Protein AF-A0A5P9HAM2-F1 (afdb_monomer)

Mean predicted aligned error: 6.22 Å

Structure (mmCIF, N/CA/C/O backbone):
data_AF-A0A5P9HAM2-F1
#
_entry.id   AF-A0A5P9HAM2-F1
#
loop_
_atom_site.group_PDB
_atom_site.id
_atom_site.type_symbol
_atom_site.label_atom_id
_atom_site.label_alt_id
_atom_site.label_comp_id
_atom_site.label_asym_id
_atom_site.label_entity_id
_atom_site.label_seq_id
_atom_site.pdbx_PDB_ins_code
_atom_site.Cartn_x
_atom_site.Cartn_y
_atom_site.Cartn_z
_atom_site.occupancy
_atom_site.B_iso_or_equiv
_atom_site.auth_seq_id
_atom_site.auth_comp_id
_atom_site.auth_asym_id
_atom_site.auth_atom_id
_atom_site.pdbx_PDB_model_num
ATOM 1 N N . MET A 1 1 ? 16.909 11.837 -30.683 1.00 38.34 1 MET A N 1
ATOM 2 C CA . MET A 1 1 ? 15.492 11.999 -31.056 1.00 38.34 1 MET A CA 1
ATOM 3 C C . MET A 1 1 ? 14.793 10.754 -30.542 1.00 38.34 1 MET A C 1
ATOM 5 O O . MET A 1 1 ? 14.554 9.836 -31.308 1.00 38.34 1 MET A O 1
ATOM 9 N N . THR A 1 2 ? 14.659 10.657 -29.218 1.00 44.81 2 THR A N 1
ATOM 10 C CA . THR A 1 2 ? 13.862 9.614 -28.563 1.00 44.81 2 THR A CA 1
ATOM 11 C C . THR A 1 2 ? 12.433 9.799 -29.045 1.00 44.81 2 THR A C 1
ATOM 13 O O . THR A 1 2 ? 11.930 10.925 -29.080 1.00 44.81 2 THR A O 1
ATOM 16 N N . ASP A 1 3 ? 11.873 8.727 -29.582 1.00 51.84 3 ASP A N 1
ATOM 17 C CA . ASP A 1 3 ? 10.677 8.768 -30.400 1.00 51.84 3 ASP A CA 1
ATOM 18 C C . ASP A 1 3 ? 9.475 9.106 -29.510 1.00 51.84 3 ASP A C 1
ATOM 20 O O . ASP A 1 3 ? 9.204 8.429 -28.519 1.00 51.84 3 ASP A O 1
ATOM 24 N N . VAL A 1 4 ? 8.753 10.180 -29.839 1.00 59.56 4 VAL A N 1
ATOM 25 C CA . VAL A 1 4 ? 7.547 10.623 -29.113 1.00 59.56 4 VAL A CA 1
ATOM 26 C C . VAL A 1 4 ? 6.509 9.489 -29.024 1.00 59.56 4 VAL A C 1
ATOM 28 O O . VAL A 1 4 ? 5.669 9.484 -28.126 1.00 59.56 4 VAL A O 1
ATOM 31 N N . THR A 1 5 ? 6.594 8.505 -29.923 1.00 57.84 5 THR A N 1
ATOM 32 C CA . THR A 1 5 ? 5.740 7.315 -29.957 1.00 57.84 5 THR A CA 1
ATOM 33 C C . THR A 1 5 ? 6.067 6.273 -28.876 1.00 57.84 5 THR A C 1
ATOM 35 O O . THR A 1 5 ? 5.142 5.653 -28.355 1.00 57.84 5 THR A O 1
ATOM 38 N N . GLU A 1 6 ? 7.331 6.113 -28.462 1.00 60.44 6 GLU A N 1
ATOM 39 C CA . GLU A 1 6 ? 7.731 5.149 -27.417 1.00 60.44 6 GLU A CA 1
ATOM 40 C C . GLU A 1 6 ? 7.264 5.609 -26.024 1.00 60.44 6 GLU A C 1
ATOM 42 O O . GLU A 1 6 ? 6.685 4.828 -25.270 1.00 60.44 6 GLU A O 1
ATOM 47 N N . SER A 1 7 ? 7.404 6.907 -25.725 1.00 70.62 7 SER A N 1
ATOM 48 C CA . SER A 1 7 ? 6.869 7.524 -24.495 1.00 70.62 7 SER A CA 1
ATOM 49 C C . SER A 1 7 ? 5.337 7.422 -24.416 1.00 70.62 7 SER A C 1
ATOM 51 O O . SER A 1 7 ? 4.770 7.245 -23.337 1.00 70.62 7 SER A O 1
ATOM 53 N N . ALA A 1 8 ? 4.645 7.486 -25.560 1.00 81.50 8 ALA A N 1
ATOM 54 C CA . ALA A 1 8 ? 3.195 7.319 -25.614 1.00 81.50 8 ALA A CA 1
ATOM 55 C C . ALA A 1 8 ? 2.764 5.876 -25.300 1.00 81.50 8 ALA A C 1
ATOM 57 O O . ALA A 1 8 ? 1.833 5.687 -24.521 1.00 81.50 8 ALA A O 1
ATOM 58 N N . ALA A 1 9 ? 3.467 4.876 -25.843 1.00 86.38 9 ALA A N 1
ATOM 59 C CA . ALA A 1 9 ? 3.166 3.465 -25.603 1.00 86.38 9 ALA A CA 1
ATOM 60 C C . ALA A 1 9 ? 3.388 3.054 -24.137 1.00 86.38 9 ALA A C 1
ATOM 62 O O . ALA A 1 9 ? 2.556 2.349 -23.569 1.00 86.38 9 ALA A O 1
ATOM 63 N N . HIS A 1 10 ? 4.474 3.522 -23.506 1.00 91.56 10 HIS A N 1
ATOM 64 C CA . HIS A 1 10 ? 4.717 3.306 -22.072 1.00 91.56 10 HIS A CA 1
ATOM 65 C C . HIS A 1 10 ? 3.581 3.894 -21.226 1.00 91.56 10 HIS A C 1
ATOM 67 O O . HIS A 1 10 ? 2.970 3.192 -20.424 1.00 91.56 10 HIS A O 1
ATOM 73 N N . ARG A 1 11 ? 3.221 5.160 -21.464 1.00 89.81 11 ARG A N 1
ATOM 74 C CA . ARG A 1 11 ? 2.129 5.816 -20.727 1.00 89.81 11 ARG A CA 1
ATOM 75 C C . ARG A 1 11 ? 0.785 5.126 -20.911 1.00 89.81 11 ARG A C 1
ATOM 77 O O . ARG A 1 11 ? 0.017 5.031 -19.960 1.00 89.81 11 ARG A O 1
ATOM 84 N N . GLU A 1 12 ? 0.486 4.660 -22.118 1.00 92.06 12 GLU A N 1
ATOM 85 C CA . GLU A 1 12 ? -0.745 3.919 -22.388 1.00 92.06 12 GLU A CA 1
ATOM 86 C C . GLU A 1 12 ? -0.775 2.581 -21.634 1.00 92.06 12 GLU A C 1
ATOM 88 O O . GLU A 1 12 ? -1.791 2.259 -21.021 1.00 92.06 12 GLU A O 1
ATOM 93 N N . MET A 1 13 ? 0.348 1.850 -21.601 1.00 95.06 13 MET A N 1
ATOM 94 C CA . MET A 1 13 ? 0.475 0.580 -20.873 1.00 95.06 13 MET A CA 1
ATOM 95 C C . MET A 1 13 ? 0.231 0.742 -19.366 1.00 95.06 13 MET A C 1
ATOM 97 O O . MET A 1 13 ? -0.464 -0.072 -18.761 1.00 95.06 13 MET A O 1
ATOM 101 N N . PHE A 1 14 ? 0.779 1.800 -18.762 1.00 96.50 14 PHE A N 1
ATOM 102 C CA . PHE A 1 14 ? 0.717 2.050 -17.316 1.00 96.50 14 PHE A CA 1
ATOM 103 C C . PHE A 1 14 ? -0.365 3.065 -16.934 1.00 96.50 14 PHE A C 1
ATOM 105 O O . PHE A 1 14 ? -0.200 3.893 -16.038 1.00 96.50 14 PHE A O 1
ATOM 112 N N . THR A 1 15 ? -1.513 2.981 -17.603 1.00 95.69 15 THR A N 1
ATOM 113 C CA . THR A 1 15 ? -2.700 3.769 -17.279 1.00 95.69 15 THR A CA 1
ATOM 114 C C . THR A 1 15 ? -3.826 2.854 -16.814 1.00 95.69 15 THR A C 1
ATOM 116 O O . THR A 1 15 ? -4.191 1.883 -17.470 1.00 95.69 15 THR A O 1
ATOM 119 N N . LEU A 1 16 ? -4.417 3.182 -15.663 1.00 95.69 16 LEU A N 1
ATOM 120 C CA . LEU A 1 16 ? -5.593 2.470 -15.168 1.00 95.69 16 LEU A CA 1
ATOM 121 C C . LEU A 1 16 ? -6.784 2.674 -16.115 1.00 95.69 16 LEU A C 1
ATOM 123 O O . LEU A 1 16 ? -6.950 3.784 -16.634 1.00 95.69 16 LEU A O 1
ATOM 127 N N . PRO A 1 17 ? -7.678 1.678 -16.254 1.00 94.69 17 PRO A N 1
ATOM 128 C CA . PRO A 1 17 ? -8.915 1.843 -17.004 1.00 94.69 17 PRO A CA 1
ATOM 129 C C . PRO A 1 17 ? -9.669 3.112 -16.578 1.00 94.69 17 PRO A C 1
ATOM 131 O O . PRO A 1 17 ? -9.678 3.451 -15.382 1.00 94.69 17 PRO A O 1
ATOM 134 N N . PRO A 1 18 ? -10.296 3.837 -17.524 1.00 93.38 18 PRO A N 1
ATOM 135 C CA . PRO A 1 18 ? -11.068 5.025 -17.195 1.00 93.38 18 PRO A CA 1
ATOM 136 C C . PRO A 1 18 ? -12.220 4.661 -16.258 1.00 93.38 18 PRO A C 1
ATOM 138 O O . PRO A 1 18 ? -12.733 3.541 -16.281 1.00 93.38 18 PRO A O 1
ATOM 141 N N . LEU A 1 19 ? -12.646 5.627 -15.444 1.00 90.94 19 LEU A N 1
ATOM 142 C CA . LEU A 1 19 ? -13.853 5.467 -14.642 1.00 90.94 19 LEU A CA 1
ATOM 143 C C . LEU A 1 19 ? -15.035 5.260 -15.589 1.00 90.94 19 LEU A C 1
ATOM 145 O O . LEU A 1 19 ? -15.322 6.116 -16.426 1.00 90.94 19 LEU A O 1
ATOM 149 N N . ARG A 1 20 ? -15.709 4.119 -15.468 1.00 85.56 20 ARG A N 1
ATOM 150 C CA . ARG A 1 20 ? -16.974 3.887 -16.155 1.00 85.56 20 ARG A CA 1
ATOM 151 C C . ARG A 1 20 ? -18.055 4.599 -15.351 1.00 85.56 20 ARG A C 1
ATOM 153 O O . ARG A 1 20 ? -18.133 4.423 -14.134 1.00 85.56 20 ARG A O 1
ATOM 160 N N . GLU A 1 21 ? -18.898 5.380 -16.023 1.00 64.56 21 GLU A N 1
ATOM 161 C CA . GLU A 1 21 ? -20.171 5.843 -15.460 1.00 64.56 21 GLU A CA 1
ATOM 162 C C . GLU A 1 21 ? -21.116 4.638 -15.337 1.00 64.56 21 GLU A C 1
ATOM 164 O O . GLU A 1 21 ? -22.084 4.483 -16.075 1.00 64.56 21 GLU A O 1
ATOM 169 N N . SER A 1 22 ? -20.800 3.723 -14.429 1.00 57.03 22 SER A N 1
ATOM 170 C CA . SER A 1 22 ? -21.758 2.733 -13.968 1.00 57.03 22 SER A CA 1
ATOM 171 C C . SER A 1 22 ? -22.545 3.389 -12.849 1.00 57.03 22 SER A C 1
ATOM 173 O O . SER A 1 22 ? -21.962 3.775 -11.836 1.00 57.03 22 SER A O 1
ATOM 175 N N . ALA A 1 23 ? -23.840 3.571 -13.129 1.00 43.59 23 ALA A N 1
ATOM 176 C CA . ALA A 1 23 ? -24.896 4.122 -12.292 1.00 43.59 23 ALA A CA 1
ATOM 177 C C . ALA A 1 23 ? -24.537 4.188 -10.806 1.00 43.59 23 ALA A C 1
ATOM 179 O O . ALA A 1 23 ? -24.198 3.177 -10.190 1.00 43.59 23 ALA A O 1
ATOM 180 N N . GLU A 1 24 ? -24.664 5.390 -10.247 1.00 42.22 24 GLU A N 1
ATOM 181 C CA . GLU A 1 24 ? -24.791 5.609 -8.815 1.00 42.22 24 GLU A CA 1
ATOM 182 C C . GLU A 1 24 ? -25.444 4.405 -8.131 1.00 42.22 24 GLU A C 1
ATOM 184 O O . GLU A 1 24 ? -26.532 3.968 -8.509 1.00 42.22 24 GLU A O 1
ATOM 189 N N . SER A 1 25 ? -24.756 3.921 -7.104 1.00 45.97 25 SER A N 1
ATOM 190 C CA . SER A 1 25 ? -25.121 2.841 -6.196 1.00 45.97 25 SER A CA 1
ATOM 191 C C . SER A 1 25 ? -24.364 1.532 -6.453 1.00 45.97 25 SER A C 1
ATOM 193 O O . SER A 1 25 ? -24.719 0.685 -7.259 1.00 45.97 25 SER A O 1
ATOM 195 N N . LEU A 1 26 ? -23.386 1.275 -5.585 1.00 44.34 26 LEU A N 1
ATOM 196 C CA . LEU A 1 26 ? -23.589 0.110 -4.734 1.00 44.34 26 LEU A CA 1
ATOM 197 C C . LEU A 1 26 ? -24.848 0.420 -3.910 1.00 44.34 26 LEU A C 1
ATOM 199 O O . LEU A 1 26 ? -24.744 1.247 -2.997 1.00 44.34 26 LEU A O 1
ATOM 203 N N . PRO A 1 27 ? -26.030 -0.171 -4.161 1.00 48.53 27 PRO A N 1
ATOM 204 C CA . PRO A 1 27 ? -27.104 -0.100 -3.196 1.00 48.53 27 PRO A CA 1
ATOM 205 C C . PRO A 1 27 ? -26.787 -1.148 -2.132 1.00 48.53 27 PRO A C 1
ATOM 207 O O . PRO A 1 27 ? -27.483 -2.142 -1.979 1.00 48.53 27 PRO A O 1
ATOM 210 N N . SER A 1 28 ? -25.705 -0.947 -1.384 1.00 49.62 28 SER A N 1
ATOM 211 C CA . SER A 1 28 ? -25.669 -1.510 -0.047 1.00 49.62 28 SER A CA 1
ATOM 212 C C . SER A 1 28 ? -26.350 -0.459 0.803 1.00 49.62 28 SER A C 1
ATOM 214 O O . SER A 1 28 ? -25.715 0.475 1.293 1.00 49.62 28 SER A O 1
ATOM 216 N N . ALA A 1 29 ? -27.682 -0.554 0.883 1.00 54.94 29 ALA A N 1
ATOM 217 C CA . ALA A 1 29 ? -28.384 0.003 2.023 1.00 54.94 29 ALA A CA 1
ATOM 218 C C . ALA A 1 29 ? -27.603 -0.498 3.234 1.00 54.94 29 ALA A C 1
ATOM 220 O O . ALA A 1 29 ? -27.520 -1.707 3.439 1.00 54.94 29 ALA A O 1
ATOM 221 N N . TYR A 1 30 ? -26.917 0.415 3.920 1.00 63.78 30 TYR A N 1
ATOM 222 C CA . TYR A 1 30 ? -26.144 0.077 5.098 1.00 63.78 30 TYR A CA 1
ATOM 223 C C . TYR A 1 30 ? -27.061 -0.727 6.020 1.00 63.78 30 TYR A C 1
ATOM 225 O O . TYR A 1 30 ? -28.050 -0.205 6.543 1.00 63.78 30 TYR A O 1
ATOM 233 N N . GLU A 1 31 ? -26.777 -2.018 6.153 1.00 69.12 31 GLU A N 1
ATOM 234 C CA . GLU A 1 31 ? -27.498 -2.863 7.081 1.00 69.12 31 GLU A CA 1
ATOM 235 C C . GLU A 1 31 ? -26.831 -2.669 8.434 1.00 69.12 31 GLU A C 1
ATOM 237 O O . GLU A 1 31 ? -25.631 -2.909 8.599 1.00 69.12 31 GLU A O 1
ATOM 242 N N . LYS A 1 32 ? -27.599 -2.142 9.393 1.00 77.56 32 LYS A N 1
ATOM 243 C CA . LYS A 1 32 ? -27.106 -1.916 10.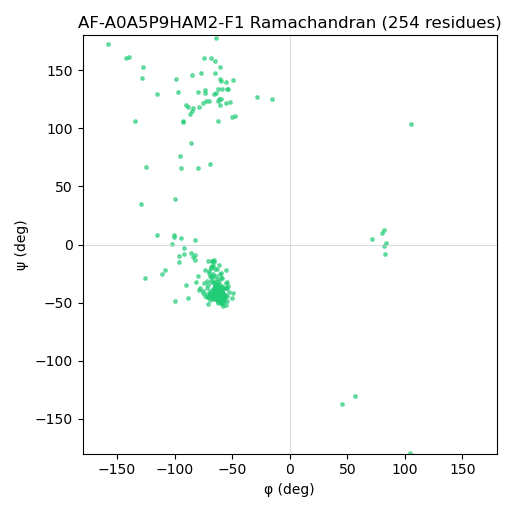750 1.00 77.56 32 LYS A CA 1
ATOM 244 C C . LYS A 1 32 ? -26.566 -3.257 11.276 1.00 77.56 32 LYS A C 1
ATOM 246 O O . LYS A 1 32 ? -27.350 -4.203 11.357 1.00 77.56 32 LYS A O 1
ATOM 251 N N . PRO A 1 33 ? -25.282 -3.348 11.677 1.00 82.88 33 PRO A N 1
ATOM 252 C CA . PRO A 1 33 ? -24.742 -4.564 12.263 1.00 82.88 33 PRO A CA 1
ATOM 253 C C . PRO A 1 33 ? -25.585 -4.990 13.463 1.00 82.88 33 PRO A C 1
ATOM 255 O O . PRO A 1 33 ? -26.000 -4.142 14.263 1.00 82.88 33 PRO A O 1
ATOM 258 N N . ALA A 1 34 ? -25.817 -6.294 13.602 1.00 85.19 34 ALA A N 1
ATOM 259 C CA . ALA A 1 34 ? -26.467 -6.836 14.784 1.00 85.19 34 ALA A CA 1
ATOM 260 C C . ALA A 1 34 ? -25.646 -6.502 16.042 1.00 85.19 34 ALA A C 1
ATOM 262 O O . ALA A 1 34 ? -24.412 -6.507 16.029 1.00 85.19 34 ALA A O 1
ATOM 263 N N . GLU A 1 35 ? -26.342 -6.180 17.128 1.00 84.94 35 GLU A N 1
ATOM 264 C CA . GLU A 1 35 ? -25.713 -6.020 18.437 1.00 84.94 35 GLU A CA 1
ATOM 265 C C . GLU A 1 35 ? -25.348 -7.410 18.977 1.00 84.94 35 GLU A C 1
ATOM 267 O O . GLU A 1 35 ? -26.170 -8.326 18.968 1.00 84.94 35 GLU A O 1
ATOM 272 N N . GLU A 1 36 ? -24.104 -7.575 19.427 1.00 87.81 36 GLU A N 1
ATOM 273 C CA . GLU A 1 36 ? -23.555 -8.853 19.884 1.00 87.81 36 GLU A CA 1
ATOM 274 C C . GLU A 1 36 ? -22.927 -8.697 21.269 1.00 87.81 36 GLU A C 1
ATOM 276 O O . GLU A 1 36 ? -22.291 -7.685 21.564 1.00 87.81 36 GLU A O 1
ATOM 281 N N . VAL A 1 37 ? -23.078 -9.724 22.108 1.00 92.25 37 VAL A N 1
ATOM 282 C CA . VAL A 1 37 ? -22.394 -9.818 23.403 1.00 92.25 37 VAL A CA 1
ATOM 283 C C . VAL A 1 37 ? -21.098 -10.590 23.190 1.00 92.25 37 VAL A C 1
ATOM 285 O O . VAL A 1 37 ? -21.129 -11.806 23.006 1.00 92.25 37 VAL A O 1
ATOM 288 N N . VAL A 1 38 ? -19.968 -9.883 23.187 1.00 91.81 38 VAL A N 1
ATOM 289 C CA . VAL A 1 38 ? -18.645 -10.457 22.893 1.00 91.81 38 VAL A CA 1
ATOM 290 C C . VAL A 1 38 ? -17.880 -10.725 24.182 1.00 91.81 38 VAL A C 1
ATOM 292 O O . VAL A 1 38 ? -17.333 -11.806 24.373 1.00 91.81 38 VAL A O 1
ATOM 295 N N . THR A 1 39 ? -17.843 -9.740 25.074 1.00 92.62 39 THR A N 1
ATOM 296 C CA . THR A 1 39 ? -17.047 -9.767 26.306 1.00 92.62 39 THR A CA 1
ATOM 297 C C . THR A 1 39 ? -17.904 -9.918 27.557 1.00 92.62 39 THR A C 1
ATOM 299 O O . THR A 1 39 ? -17.403 -10.336 28.602 1.00 92.62 39 THR A O 1
ATOM 302 N N . GLY A 1 40 ? -19.190 -9.557 27.471 1.00 92.50 40 GLY A N 1
ATOM 303 C CA . GLY A 1 40 ? -20.084 -9.438 28.621 1.00 92.50 40 GLY A CA 1
ATOM 304 C C . GLY A 1 40 ? -19.958 -8.103 29.370 1.00 92.50 40 GLY A C 1
ATOM 305 O O . GLY A 1 40 ? -20.792 -7.821 30.234 1.00 92.50 40 GLY A O 1
ATOM 306 N N . ASP A 1 41 ? -18.971 -7.257 29.041 1.00 95.56 41 ASP A N 1
ATOM 307 C CA . ASP A 1 41 ? -18.924 -5.854 29.468 1.00 95.56 41 ASP A CA 1
ATOM 308 C C . ASP A 1 41 ? -19.710 -5.012 28.455 1.00 95.56 41 ASP A C 1
ATOM 310 O O . ASP A 1 41 ? -19.306 -4.846 27.307 1.00 95.56 41 ASP A O 1
ATOM 314 N N . LYS A 1 42 ? -20.843 -4.456 28.899 1.00 94.56 42 LYS A N 1
ATOM 315 C CA . LYS A 1 42 ? -21.767 -3.701 28.040 1.00 94.56 42 LYS A CA 1
ATOM 316 C C . LYS A 1 42 ? -21.125 -2.493 27.361 1.00 94.56 42 LYS A C 1
ATOM 318 O O . LYS A 1 42 ? -21.513 -2.174 26.244 1.00 94.56 42 LYS A O 1
ATOM 323 N N . GLU A 1 43 ? -20.203 -1.792 28.023 1.00 95.62 43 GLU A N 1
ATOM 324 C CA . GLU A 1 43 ? -19.558 -0.620 27.418 1.00 95.62 43 GLU A CA 1
ATOM 325 C C . GLU A 1 43 ? -18.481 -1.047 26.415 1.00 95.62 43 GLU A C 1
ATOM 327 O O . GLU A 1 43 ? -18.364 -0.434 25.357 1.00 95.62 43 GLU A O 1
ATOM 332 N N . VAL A 1 44 ? -17.738 -2.123 26.698 1.00 96.38 44 VAL A N 1
ATOM 333 C CA . VAL A 1 44 ? -16.772 -2.691 25.740 1.00 96.38 44 VAL A CA 1
ATOM 334 C C . VAL A 1 44 ? -17.492 -3.244 24.509 1.00 96.38 44 VAL A C 1
ATOM 336 O O . VAL A 1 44 ? -17.108 -2.921 23.387 1.00 96.38 44 VAL A O 1
ATOM 339 N N . ASP A 1 45 ? -18.567 -4.007 24.706 1.00 96.56 45 ASP A N 1
ATOM 340 C CA . ASP A 1 45 ? -19.374 -4.571 23.620 1.00 96.56 45 ASP A CA 1
ATOM 341 C C . ASP A 1 45 ? -20.036 -3.465 22.781 1.00 96.56 45 ASP A C 1
ATOM 343 O O . ASP A 1 45 ? -20.092 -3.569 21.555 1.00 96.56 45 ASP A O 1
ATOM 347 N N . ALA A 1 46 ? -20.444 -2.352 23.405 1.00 95.62 46 ALA A N 1
ATOM 348 C CA . ALA A 1 46 ? -20.925 -1.179 22.679 1.00 95.62 46 ALA A CA 1
ATOM 349 C C . ALA A 1 46 ? -19.836 -0.564 21.784 1.00 95.62 46 ALA A C 1
ATOM 351 O O . ALA A 1 46 ? -20.110 -0.257 20.625 1.00 95.62 46 ALA A O 1
ATOM 352 N N . VAL A 1 47 ? -18.598 -0.413 22.271 1.00 95.94 47 VAL A N 1
ATOM 353 C CA . VAL A 1 47 ? -17.489 0.096 21.441 1.00 95.94 47 VAL A CA 1
ATOM 354 C C . VAL A 1 47 ? -17.150 -0.871 20.306 1.00 95.94 47 VAL A C 1
ATOM 356 O O . VAL A 1 47 ? -16.956 -0.426 19.178 1.00 95.94 47 VAL A O 1
ATOM 359 N N . LEU A 1 48 ? -17.138 -2.183 20.558 1.00 95.81 48 LEU A N 1
ATOM 360 C CA . LEU A 1 48 ? -16.932 -3.196 19.513 1.00 95.81 48 LEU A CA 1
ATOM 361 C C . LEU A 1 48 ? -18.020 -3.133 18.436 1.00 95.81 48 LEU A C 1
ATOM 363 O O . LEU A 1 48 ? -17.737 -3.272 17.245 1.00 95.81 48 LEU A O 1
ATOM 367 N N . TRP A 1 49 ? -19.264 -2.876 18.833 1.00 95.44 49 TRP A N 1
ATOM 368 C CA . TRP A 1 49 ? -20.337 -2.629 17.881 1.00 95.44 49 TRP A CA 1
ATOM 369 C C . TRP A 1 49 ? -20.089 -1.346 17.071 1.00 95.44 49 TRP A C 1
ATOM 371 O O . TRP A 1 49 ? -20.185 -1.379 15.844 1.00 95.44 49 TRP A O 1
ATOM 381 N N . LEU A 1 50 ? -19.675 -0.244 17.710 1.00 95.56 50 LEU A N 1
ATOM 382 C CA . LEU A 1 50 ? -19.292 0.989 17.007 1.00 95.56 50 LEU A CA 1
ATOM 383 C C . LEU A 1 50 ? -18.134 0.764 16.025 1.00 95.56 50 LEU A C 1
ATOM 385 O O . LEU A 1 50 ? -18.165 1.323 14.932 1.00 95.56 50 LEU A O 1
ATOM 389 N N . HIS A 1 51 ? -17.153 -0.086 16.353 1.00 95.25 51 HIS A N 1
ATOM 390 C CA . HIS A 1 51 ? -16.088 -0.472 15.416 1.00 95.25 51 HIS A CA 1
ATOM 391 C C . HIS A 1 51 ? -16.663 -1.108 14.152 1.00 95.25 51 HIS A C 1
ATOM 393 O O . HIS A 1 51 ? -16.299 -0.690 13.057 1.00 95.25 51 HIS A O 1
ATOM 399 N N . LYS A 1 52 ? -17.603 -2.057 14.277 1.00 93.56 52 LYS A N 1
ATOM 400 C CA . LYS A 1 52 ? -18.274 -2.673 13.116 1.00 93.56 52 LYS A CA 1
ATOM 401 C C . LYS A 1 52 ? -19.002 -1.631 12.266 1.00 93.56 52 LYS A C 1
ATOM 403 O O . LYS A 1 52 ? -18.934 -1.677 11.039 1.00 93.56 52 LYS A O 1
ATOM 408 N N . VAL A 1 53 ? -19.672 -0.668 12.906 1.00 93.94 53 VAL A N 1
ATOM 409 C CA . VAL A 1 53 ? -20.329 0.442 12.200 1.00 93.94 53 VAL A CA 1
ATOM 410 C C . VAL A 1 53 ? -19.311 1.287 11.440 1.00 93.94 53 VAL A C 1
ATOM 412 O O . VAL A 1 53 ? -19.507 1.548 10.256 1.00 93.94 53 VAL A O 1
ATOM 415 N N . ILE A 1 54 ? -18.214 1.681 12.086 1.00 94.94 54 ILE A N 1
ATOM 416 C CA . ILE A 1 54 ? -17.175 2.516 11.474 1.00 94.94 54 ILE A CA 1
ATOM 417 C C . ILE A 1 54 ? -16.502 1.783 10.310 1.00 94.94 54 ILE A C 1
ATOM 419 O O . ILE A 1 54 ? -16.304 2.363 9.244 1.00 94.94 54 ILE A O 1
ATOM 423 N N . GLN A 1 55 ? -16.220 0.490 10.472 1.00 91.94 55 GLN A N 1
ATOM 424 C CA . GLN A 1 55 ? -15.597 -0.352 9.450 1.00 91.94 55 GLN A CA 1
ATOM 425 C C . GLN A 1 55 ? -16.426 -0.476 8.163 1.00 91.94 55 GLN A C 1
ATOM 427 O O . GLN A 1 55 ? -15.850 -0.809 7.123 1.00 91.94 55 GLN A O 1
ATOM 432 N N . SER A 1 56 ? -17.727 -0.158 8.192 1.00 88.25 56 SER A N 1
ATOM 433 C CA . SER A 1 56 ? -18.552 -0.061 6.978 1.00 88.25 56 SER A CA 1
ATOM 434 C C . SER A 1 56 ? -18.054 1.006 5.994 1.00 88.25 56 SER A C 1
ATOM 436 O O . SER A 1 56 ? -18.313 0.902 4.796 1.00 88.25 56 SER A O 1
ATOM 438 N N . GLY A 1 57 ? -17.344 2.034 6.477 1.00 89.88 57 GLY A N 1
ATOM 439 C CA . GLY A 1 57 ? -16.868 3.144 5.653 1.00 89.88 57 GLY A CA 1
ATOM 440 C C . GLY A 1 57 ? -17.970 4.104 5.184 1.00 89.88 57 GLY A C 1
ATOM 441 O O . GLY A 1 57 ? -17.682 4.984 4.378 1.00 89.88 57 GLY A O 1
ATOM 442 N N . GLU A 1 58 ? -19.224 3.936 5.624 1.00 89.44 58 GLU A N 1
ATOM 443 C CA . GLU A 1 58 ? -20.348 4.801 5.237 1.00 89.44 58 GLU A CA 1
ATOM 444 C C . GLU A 1 58 ? -20.300 6.117 6.036 1.00 89.44 58 GLU A C 1
ATOM 446 O O . GLU A 1 58 ? -2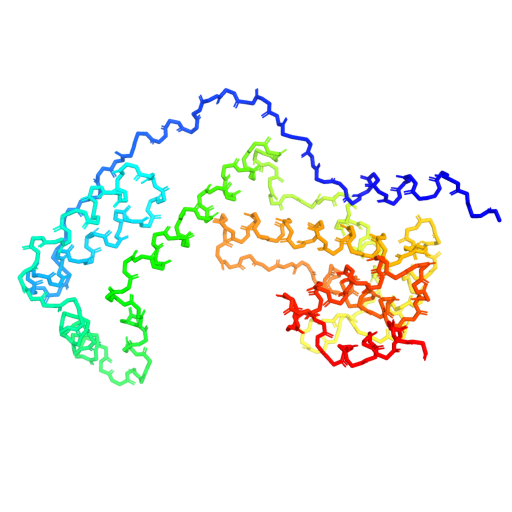0.389 6.068 7.268 1.00 89.44 58 GLU A O 1
ATOM 451 N N . PRO A 1 59 ? -20.164 7.292 5.385 1.00 89.31 59 PRO A N 1
ATOM 452 C CA . PRO A 1 59 ? -19.936 8.551 6.093 1.00 89.31 59 PRO A CA 1
ATOM 453 C C . PRO A 1 59 ? -21.003 8.891 7.141 1.00 89.31 59 PRO A C 1
ATOM 455 O O . PRO A 1 59 ? -20.663 9.282 8.256 1.00 89.31 59 PRO A O 1
ATOM 458 N N . ALA A 1 60 ? -22.292 8.706 6.841 1.00 90.06 60 ALA A N 1
ATOM 459 C CA . ALA A 1 60 ? -23.357 9.042 7.782 1.00 90.06 60 ALA A CA 1
ATOM 460 C C . ALA A 1 60 ? -23.406 8.071 8.977 1.00 90.06 60 ALA A C 1
ATOM 462 O O . ALA A 1 60 ? -23.711 8.486 10.096 1.00 90.06 60 ALA A O 1
ATOM 463 N N . ALA A 1 61 ? -23.107 6.786 8.777 1.00 91.25 61 ALA A N 1
ATOM 464 C CA . ALA A 1 61 ? -23.011 5.791 9.838 1.00 91.25 61 ALA A CA 1
ATOM 465 C C . ALA A 1 61 ? -21.800 6.046 10.735 1.00 91.25 61 ALA A C 1
ATOM 467 O O . ALA A 1 61 ? -21.933 5.938 11.952 1.00 91.25 61 ALA A O 1
ATOM 468 N N . ILE A 1 62 ? -20.661 6.437 10.156 1.00 93.38 62 ILE A N 1
ATOM 469 C CA . ILE A 1 62 ? -19.468 6.844 10.904 1.00 93.38 62 ILE A CA 1
ATOM 470 C C . ILE A 1 62 ? -19.786 8.041 11.799 1.00 93.38 62 ILE A C 1
ATOM 472 O O . ILE A 1 62 ? -19.536 7.972 12.999 1.00 93.38 62 ILE A O 1
ATOM 476 N N . GLU A 1 63 ? -20.398 9.099 11.264 1.00 93.62 63 GLU A N 1
ATOM 477 C CA . GLU A 1 63 ? -20.757 10.272 12.070 1.00 93.62 63 GLU A CA 1
ATOM 478 C C . GLU A 1 63 ? -21.728 9.909 13.202 1.00 93.62 63 GLU A C 1
ATOM 480 O O . GLU A 1 63 ? -21.515 10.286 14.356 1.00 93.62 63 GLU A O 1
ATOM 485 N N . ARG A 1 64 ? -22.746 9.081 12.921 1.00 93.06 64 ARG A N 1
ATOM 486 C CA . ARG A 1 64 ? -23.651 8.564 13.963 1.00 93.06 64 ARG A CA 1
ATOM 487 C C . ARG A 1 64 ? -22.916 7.734 15.017 1.00 93.06 64 ARG A C 1
ATOM 489 O O . ARG A 1 64 ? -23.230 7.856 16.198 1.00 93.06 64 ARG A O 1
ATOM 496 N N . ALA A 1 65 ? -21.953 6.904 14.619 1.00 94.38 65 ALA A N 1
ATOM 497 C CA . ALA A 1 65 ? -21.162 6.096 15.542 1.00 94.38 65 ALA A CA 1
ATOM 498 C C . ALA A 1 65 ? -20.258 6.964 16.429 1.00 94.38 65 ALA A C 1
ATOM 500 O O . ALA A 1 65 ? -20.185 6.742 17.638 1.00 94.38 65 ALA A O 1
ATOM 501 N N . LYS A 1 66 ? -19.622 7.990 15.856 1.00 94.81 66 LYS A N 1
ATOM 502 C CA . LYS A 1 66 ? -18.806 8.957 16.601 1.00 94.81 66 LYS A CA 1
ATOM 503 C C . LYS A 1 66 ? -19.644 9.761 17.589 1.00 94.81 66 LYS A C 1
ATOM 505 O O . LYS A 1 66 ? -19.205 9.987 18.714 1.00 94.81 66 LYS A O 1
ATOM 510 N N . GLU A 1 67 ? -20.859 10.150 17.210 1.00 95.31 67 GLU A N 1
ATOM 511 C CA . GLU A 1 67 ? -21.778 10.825 18.128 1.00 95.31 67 GLU A CA 1
ATOM 512 C C . GLU A 1 67 ? -22.244 9.886 19.248 1.00 95.31 67 GLU A C 1
ATOM 514 O O . GLU A 1 67 ? -22.221 10.260 20.419 1.00 95.31 67 GLU A O 1
ATOM 519 N N . ALA A 1 68 ? -22.582 8.635 18.920 1.00 94.25 68 ALA A N 1
ATOM 520 C CA . ALA A 1 68 ? -22.951 7.619 19.904 1.00 94.25 68 ALA A CA 1
ATOM 521 C C . ALA A 1 68 ? -21.820 7.344 20.914 1.00 94.25 68 ALA A C 1
ATOM 523 O O . ALA A 1 68 ? -22.087 7.188 22.107 1.00 94.25 68 ALA A O 1
ATOM 524 N N . ALA A 1 69 ? -20.559 7.358 20.468 1.00 95.12 69 ALA A N 1
ATOM 525 C CA . ALA A 1 69 ? -19.396 7.171 21.333 1.00 95.12 69 ALA A CA 1
ATOM 526 C C . ALA A 1 69 ? -19.303 8.222 22.455 1.00 95.12 69 ALA A C 1
ATOM 528 O O . ALA A 1 69 ? -18.808 7.911 23.537 1.00 95.12 69 ALA A O 1
ATOM 529 N N . LYS A 1 70 ? -19.826 9.441 22.251 1.00 94.69 70 LYS A N 1
ATOM 530 C CA . LYS A 1 70 ? -19.828 10.512 23.270 1.00 94.69 70 LYS A CA 1
ATOM 531 C C . LYS A 1 70 ? -20.737 10.216 24.464 1.00 94.69 70 LYS A C 1
ATOM 533 O O . LYS A 1 70 ? -20.577 10.828 25.516 1.00 94.69 70 LYS A O 1
ATOM 538 N N . PHE A 1 71 ? -21.689 9.293 24.316 1.00 94.12 71 PHE A N 1
ATOM 539 C CA . PHE A 1 71 ? -22.582 8.876 25.400 1.00 94.12 71 PHE A CA 1
ATOM 540 C C . PHE A 1 71 ? -21.987 7.768 26.279 1.00 94.12 71 PHE A C 1
ATOM 542 O O . PHE A 1 71 ? -22.565 7.434 27.318 1.00 94.12 71 PHE A O 1
ATOM 549 N N . ILE A 1 72 ? -20.838 7.207 25.892 1.00 94.88 72 ILE A N 1
ATOM 550 C CA . ILE A 1 72 ? -20.100 6.241 26.704 1.00 94.88 72 ILE A CA 1
ATOM 551 C C . ILE A 1 72 ? -19.457 6.991 27.869 1.00 94.88 72 ILE A C 1
ATOM 553 O O . ILE A 1 72 ? -18.727 7.962 27.681 1.00 94.88 72 ILE A O 1
ATOM 557 N N . LYS A 1 73 ? -19.760 6.555 29.095 1.00 94.19 73 LYS A N 1
ATOM 558 C CA . LYS A 1 73 ? -19.342 7.272 30.308 1.00 94.19 73 LYS A CA 1
ATOM 559 C C . LYS A 1 73 ? -17.888 6.990 30.644 1.00 94.19 73 LYS A C 1
ATOM 561 O O . LYS A 1 73 ? -17.177 7.882 31.102 1.00 94.19 73 LYS A O 1
ATOM 566 N N . THR A 1 74 ? -17.463 5.743 30.461 1.00 95.81 74 THR A N 1
ATOM 567 C CA . THR A 1 74 ? -16.075 5.356 30.698 1.00 95.81 74 THR A CA 1
ATOM 568 C C . THR A 1 74 ? -15.182 5.897 29.572 1.00 95.81 74 THR A C 1
ATOM 570 O O . THR A 1 74 ? -15.502 5.697 28.400 1.00 95.81 74 THR A O 1
ATOM 573 N N . PRO A 1 75 ? -14.030 6.525 29.881 1.00 96.50 75 PRO A N 1
ATOM 574 C CA . PRO A 1 75 ? -13.062 6.913 28.859 1.00 96.50 75 PRO A CA 1
ATOM 575 C C . PRO A 1 75 ? -12.669 5.728 27.966 1.00 96.50 75 PRO A C 1
ATOM 577 O O . PRO A 1 75 ? -12.322 4.657 28.468 1.00 96.50 75 PRO A O 1
ATOM 580 N N . LEU A 1 76 ? -12.650 5.919 26.641 1.00 95.62 76 LEU A N 1
ATOM 581 C CA . LEU A 1 76 ? -12.364 4.839 25.680 1.00 95.62 76 LEU A CA 1
ATOM 582 C C . LEU A 1 76 ? -11.027 4.131 25.950 1.00 95.62 76 LEU A C 1
ATOM 584 O O . LEU A 1 76 ? -10.916 2.922 25.771 1.00 95.62 76 LEU A O 1
ATOM 588 N N . LYS A 1 77 ? -10.024 4.860 26.453 1.00 95.94 77 LYS A N 1
ATOM 589 C CA . LYS A 1 77 ? -8.721 4.295 26.837 1.00 95.94 77 LYS A CA 1
ATOM 590 C C . LYS A 1 77 ? -8.788 3.337 28.027 1.00 95.94 77 LYS A C 1
ATOM 592 O O . LYS A 1 77 ? -7.958 2.437 28.128 1.00 95.94 77 LYS A O 1
ATOM 597 N N . ASP A 1 78 ? -9.758 3.496 28.920 1.00 97.31 78 ASP A N 1
ATOM 598 C CA . ASP A 1 78 ? -9.975 2.536 30.001 1.00 97.31 78 ASP A CA 1
ATOM 599 C C . ASP A 1 78 ? -10.768 1.320 29.515 1.00 97.31 78 ASP A C 1
ATOM 601 O O . ASP A 1 78 ? -10.496 0.205 29.961 1.00 97.31 78 ASP A O 1
ATOM 605 N N . LEU A 1 79 ? -11.676 1.500 28.550 1.00 97.12 79 LEU A N 1
ATOM 606 C CA . LEU A 1 79 ? -12.341 0.384 27.871 1.00 97.12 79 LEU A CA 1
ATOM 607 C C . LEU A 1 79 ? -11.357 -0.451 27.038 1.00 97.12 79 LEU A C 1
ATOM 609 O O . LEU A 1 79 ? -11.431 -1.675 27.088 1.00 97.12 79 LEU A O 1
ATOM 613 N N . GLU A 1 80 ? -10.377 0.178 26.379 1.00 96.56 80 GLU A N 1
ATOM 614 C CA . GLU A 1 80 ? -9.266 -0.509 25.699 1.00 96.56 80 GLU A CA 1
ATOM 615 C C . GLU A 1 80 ? -8.532 -1.445 26.667 1.00 96.56 80 GLU A C 1
ATOM 617 O O . GLU A 1 80 ? -8.402 -2.630 26.381 1.00 96.56 80 GLU A O 1
ATOM 622 N N . LYS A 1 81 ? -8.167 -0.974 27.871 1.00 96.44 81 LYS A N 1
ATOM 623 C CA . LYS A 1 81 ? -7.521 -1.822 28.895 1.00 96.44 81 LYS A CA 1
ATOM 624 C C . LYS A 1 81 ? -8.396 -2.999 29.324 1.00 96.44 81 LYS A C 1
ATOM 626 O O . LYS A 1 81 ? -7.880 -4.102 29.513 1.00 96.44 81 LYS A O 1
ATOM 631 N N . ARG A 1 82 ? -9.703 -2.783 29.520 1.00 97.00 82 ARG A N 1
ATOM 632 C CA . ARG A 1 82 ? -10.641 -3.864 29.878 1.00 97.00 82 ARG A CA 1
ATOM 633 C C . ARG A 1 82 ? -10.719 -4.900 28.761 1.00 97.00 82 ARG A C 1
ATOM 635 O O . ARG A 1 82 ? -10.642 -6.095 29.039 1.00 97.00 82 ARG A O 1
ATOM 642 N N . TYR A 1 83 ? -10.780 -4.448 27.511 1.00 96.94 83 TYR A N 1
ATOM 643 C CA . TYR A 1 83 ? -10.768 -5.324 26.348 1.00 96.94 83 TYR A CA 1
ATOM 644 C C . TYR A 1 83 ? -9.449 -6.101 26.223 1.00 96.94 83 TYR A C 1
ATOM 646 O O . TYR A 1 83 ? -9.471 -7.317 26.046 1.00 96.94 83 TYR A O 1
ATOM 654 N N . THR A 1 84 ? -8.297 -5.459 26.442 1.00 95.62 84 THR A N 1
ATOM 655 C CA . THR A 1 84 ? -6.991 -6.137 26.510 1.00 95.62 84 THR A CA 1
ATOM 656 C C . THR A 1 84 ? -6.982 -7.248 27.565 1.00 95.62 84 THR A C 1
ATOM 658 O O . THR A 1 84 ? -6.505 -8.355 27.313 1.00 95.62 84 THR A O 1
ATOM 661 N N . GLN A 1 85 ? -7.518 -6.977 28.760 1.00 95.06 85 GLN A N 1
ATOM 662 C CA . GLN A 1 85 ? -7.603 -7.974 29.832 1.00 95.06 85 GLN A CA 1
ATOM 663 C C . GLN A 1 85 ? -8.517 -9.140 29.456 1.00 95.06 85 GLN A C 1
ATOM 665 O O . GLN A 1 85 ? -8.180 -10.287 29.754 1.00 95.06 85 GLN A O 1
ATOM 670 N N . TYR A 1 86 ? -9.646 -8.859 28.804 1.00 95.94 86 TYR A N 1
ATOM 671 C CA . TYR A 1 86 ? -10.524 -9.889 28.261 1.00 95.94 86 TYR A CA 1
ATOM 672 C C . TYR A 1 86 ? -9.777 -10.776 27.255 1.00 95.94 86 TYR A C 1
ATOM 674 O O . TYR A 1 86 ? -9.745 -11.990 27.442 1.00 95.94 86 TYR A O 1
ATOM 682 N N . LEU A 1 87 ? -9.098 -10.189 26.263 1.00 95.44 87 LEU A N 1
ATOM 683 C CA . LEU A 1 87 ? -8.358 -10.928 25.233 1.00 95.44 87 LEU A CA 1
ATOM 684 C C . LEU A 1 87 ? -7.292 -11.855 25.826 1.00 95.44 87 LEU A C 1
ATOM 686 O O . LEU A 1 87 ? -7.210 -13.019 25.438 1.00 95.44 87 LEU A O 1
ATOM 690 N N . ASN A 1 88 ? -6.526 -11.371 26.807 1.00 94.19 88 ASN A N 1
ATOM 691 C CA . ASN A 1 88 ? -5.507 -12.172 27.488 1.00 94.19 88 ASN A CA 1
ATOM 692 C C . ASN A 1 88 ? -6.105 -13.347 28.277 1.00 94.19 88 ASN A C 1
ATOM 694 O O . ASN A 1 88 ? -5.503 -14.415 28.349 1.00 94.19 88 ASN A O 1
ATOM 698 N N . ARG A 1 89 ? -7.284 -13.161 28.886 1.00 94.06 89 ARG A N 1
ATOM 699 C CA . ARG A 1 89 ? -7.980 -14.225 29.630 1.00 94.06 89 ARG A CA 1
ATOM 700 C C . ARG A 1 89 ? -8.636 -15.242 28.702 1.00 94.06 89 ARG A C 1
ATOM 702 O O . ARG A 1 89 ? -8.599 -16.429 29.000 1.00 94.06 89 ARG A O 1
ATOM 709 N N . ALA A 1 90 ? -9.230 -14.776 27.606 1.00 93.94 90 ALA A N 1
ATOM 710 C CA . ALA A 1 90 ? -9.892 -15.619 26.616 1.00 93.94 90 ALA A CA 1
ATOM 711 C C . ALA A 1 90 ? -8.894 -16.463 25.802 1.00 93.94 90 ALA A C 1
ATOM 713 O O . ALA A 1 90 ? -9.258 -17.527 25.313 1.00 93.94 90 ALA A O 1
ATOM 714 N N . ASN A 1 91 ? -7.637 -16.018 25.694 1.00 93.31 91 ASN A N 1
ATOM 715 C CA . ASN A 1 91 ? -6.588 -16.677 24.912 1.00 93.31 91 ASN A CA 1
ATOM 716 C C . ASN A 1 91 ? -5.350 -16.986 25.779 1.00 93.31 91 ASN A C 1
ATOM 718 O O . ASN A 1 91 ? -4.282 -16.396 25.575 1.00 93.31 91 ASN A O 1
ATOM 722 N N . PRO A 1 92 ? -5.463 -17.890 26.771 1.00 90.19 92 PRO A N 1
ATOM 723 C CA . PRO A 1 92 ? -4.357 -18.200 27.668 1.00 90.19 92 PRO A CA 1
ATOM 724 C C . PRO A 1 92 ? -3.172 -18.794 26.894 1.00 90.19 92 PRO A C 1
ATOM 726 O O . PRO A 1 92 ? -3.335 -19.688 26.068 1.00 90.19 92 PRO A O 1
ATOM 729 N N . GLY A 1 93 ? -1.964 -18.303 27.178 1.00 88.62 93 GLY A N 1
ATOM 730 C CA . GLY A 1 93 ? -0.731 -18.782 26.542 1.00 88.62 93 GLY A CA 1
ATOM 731 C C . GLY A 1 93 ? -0.432 -18.187 25.162 1.00 88.62 93 GLY A C 1
ATOM 732 O O . GLY A 1 93 ? 0.623 -18.486 24.612 1.00 88.62 93 GLY A O 1
ATOM 733 N N . ASN A 1 94 ? -1.295 -17.319 24.619 1.00 92.25 94 ASN A N 1
ATOM 734 C CA . ASN A 1 94 ? -1.004 -16.568 23.399 1.00 92.25 94 ASN A CA 1
ATOM 735 C C . ASN A 1 94 ? -0.387 -15.194 23.749 1.00 92.25 94 ASN A C 1
ATOM 737 O O . ASN A 1 94 ? -1.121 -14.300 24.182 1.00 92.25 94 ASN A O 1
ATOM 741 N N . PRO A 1 95 ? 0.929 -14.979 23.545 1.00 85.69 95 PRO A N 1
ATOM 742 C CA . PRO A 1 95 ? 1.587 -13.714 23.885 1.00 85.69 95 PRO A CA 1
ATOM 743 C C . PRO A 1 95 ? 1.128 -12.530 23.018 1.00 85.69 95 PRO A C 1
ATOM 745 O O . PRO A 1 95 ? 1.370 -11.383 23.386 1.00 85.69 95 PRO A O 1
ATOM 748 N N . PHE A 1 96 ? 0.447 -12.790 21.899 1.00 91.38 96 PHE A N 1
ATOM 749 C CA . PHE A 1 96 ? -0.022 -11.780 20.949 1.00 91.38 96 PHE A CA 1
ATOM 750 C C . PHE A 1 96 ? -1.520 -11.473 21.074 1.00 91.38 96 PHE A C 1
ATOM 752 O O . PHE A 1 96 ? -2.030 -10.629 20.343 1.00 91.38 96 PHE A O 1
ATOM 759 N N . ALA A 1 97 ? -2.245 -12.115 21.997 1.00 89.62 97 ALA A N 1
ATOM 760 C CA . ALA A 1 97 ? -3.696 -11.944 22.129 1.00 89.62 97 ALA A CA 1
ATOM 761 C C . ALA A 1 97 ? -4.115 -10.478 22.331 1.00 89.62 97 ALA A C 1
ATOM 763 O O . ALA A 1 97 ? -5.115 -10.026 21.777 1.00 89.62 97 ALA A O 1
ATOM 764 N N . SER A 1 98 ? -3.326 -9.714 23.087 1.00 89.88 98 SER A N 1
ATOM 765 C CA . SER A 1 98 ? -3.562 -8.294 23.356 1.00 89.88 98 SER A CA 1
ATOM 766 C C . SER A 1 98 ? -3.424 -7.396 22.125 1.00 89.88 98 SER A C 1
ATOM 768 O O . SER A 1 98 ? -3.960 -6.286 22.142 1.00 89.88 98 SER A O 1
ATOM 770 N N . PHE A 1 99 ? -2.766 -7.842 21.048 1.00 90.81 99 PHE A N 1
ATOM 771 C CA . PHE A 1 99 ? -2.532 -7.008 19.863 1.00 90.81 99 PHE A CA 1
ATOM 772 C C . PHE A 1 99 ? -3.840 -6.626 19.166 1.00 90.81 99 PHE A C 1
ATOM 774 O O . PHE A 1 99 ? -3.938 -5.532 18.618 1.00 90.81 99 PHE A O 1
ATOM 781 N N . ALA A 1 100 ? -4.887 -7.448 19.291 1.00 88.06 100 ALA A N 1
ATOM 782 C CA . ALA A 1 100 ? -6.217 -7.130 18.775 1.00 88.06 100 ALA A CA 1
ATOM 783 C C . ALA A 1 100 ? -6.897 -5.932 19.478 1.00 88.06 100 ALA A C 1
ATOM 785 O O . ALA A 1 100 ? -7.895 -5.423 18.978 1.00 88.06 100 ALA A O 1
ATOM 786 N N . SER A 1 101 ? -6.381 -5.468 20.625 1.00 90.88 101 SER A N 1
ATOM 787 C CA . SER A 1 101 ? -6.861 -4.244 21.292 1.00 90.88 101 SER A CA 1
ATOM 788 C C . SER A 1 101 ? -6.109 -2.971 20.896 1.00 90.88 101 SER A C 1
ATOM 790 O O . SER A 1 101 ? -6.536 -1.886 21.283 1.00 90.88 101 SER A O 1
ATOM 792 N N . ILE A 1 102 ? -5.013 -3.069 20.134 1.00 89.62 102 ILE A N 1
ATOM 793 C CA . ILE A 1 102 ? -4.219 -1.897 19.749 1.00 89.62 102 ILE A CA 1
ATOM 794 C C . ILE A 1 102 ? -5.079 -0.956 18.901 1.00 89.62 102 ILE A C 1
ATOM 796 O O . ILE A 1 102 ? -5.618 -1.348 17.868 1.00 89.62 102 ILE A O 1
ATOM 800 N N . GLY A 1 103 ? -5.199 0.300 19.339 1.00 89.81 103 GLY A N 1
ATOM 801 C CA . GLY A 1 103 ? -5.994 1.309 18.635 1.00 89.81 103 GLY A CA 1
ATOM 802 C C . GLY A 1 103 ? -7.498 1.211 18.904 1.00 89.81 103 GLY A C 1
ATOM 803 O O . GLY A 1 103 ? -8.269 1.926 18.273 1.00 89.81 103 GLY A O 1
ATOM 804 N N . PHE A 1 104 ? -7.932 0.388 19.866 1.00 95.00 104 PHE A N 1
ATOM 805 C CA . PHE A 1 104 ? -9.349 0.216 20.201 1.00 95.00 104 PHE A CA 1
ATOM 806 C C . PHE A 1 104 ? -10.054 1.536 20.550 1.00 95.00 104 PHE A C 1
ATOM 808 O O . PHE A 1 104 ? -11.212 1.740 20.188 1.00 95.00 104 PHE A O 1
ATOM 815 N N . ALA A 1 105 ? -9.359 2.442 21.242 1.00 95.00 105 ALA A N 1
ATOM 816 C CA . ALA A 1 105 ? -9.903 3.747 21.610 1.00 95.00 105 ALA A CA 1
ATOM 817 C C . ALA A 1 105 ? -9.810 4.810 20.497 1.00 95.00 105 ALA A C 1
ATOM 819 O O . ALA A 1 105 ? -10.353 5.900 20.672 1.00 95.00 105 ALA A O 1
ATOM 820 N N . ASP A 1 106 ? -9.106 4.536 19.395 1.00 95.75 106 ASP A N 1
ATOM 821 C CA . ASP A 1 106 ? -8.852 5.501 18.319 1.00 95.75 106 ASP A CA 1
ATOM 822 C C . ASP A 1 106 ? -9.875 5.345 17.185 1.00 95.75 106 ASP A C 1
ATOM 824 O O . ASP A 1 106 ? -9.620 4.767 16.124 1.00 95.75 106 ASP A O 1
ATOM 828 N N . LEU A 1 107 ? -11.084 5.843 17.450 1.00 95.62 107 LEU A N 1
ATOM 829 C CA . LEU A 1 107 ? -12.194 5.786 16.498 1.00 95.62 107 LEU A CA 1
ATOM 830 C C . LEU A 1 107 ? -11.972 6.700 15.283 1.00 95.62 107 LEU A C 1
ATOM 832 O O . LEU A 1 107 ? -12.490 6.405 14.207 1.00 95.62 107 LEU A O 1
ATOM 836 N N . ASP A 1 108 ? -11.202 7.782 15.436 1.00 95.31 108 ASP A N 1
ATOM 837 C CA . ASP A 1 108 ? -10.915 8.732 14.358 1.00 95.31 108 ASP A CA 1
ATOM 838 C C . ASP A 1 108 ? -9.989 8.109 13.310 1.00 95.31 108 ASP A C 1
ATOM 840 O O . ASP A 1 108 ? -10.353 8.049 12.135 1.00 95.31 108 ASP A O 1
ATOM 844 N N . SER A 1 109 ? -8.854 7.535 13.728 1.00 94.75 109 SER A N 1
ATOM 845 C CA . SER A 1 109 ? -7.957 6.836 12.799 1.00 94.75 109 SER A CA 1
ATOM 846 C C . SER A 1 109 ? -8.650 5.643 12.133 1.00 94.75 109 SER A C 1
ATOM 848 O O . SER A 1 109 ? -8.440 5.363 10.948 1.00 94.75 109 SER A O 1
ATOM 850 N N . MET A 1 110 ? -9.517 4.936 12.868 1.00 95.06 110 MET A N 1
ATOM 851 C CA . MET A 1 110 ? -10.319 3.849 12.307 1.00 95.06 110 MET A CA 1
ATOM 852 C C . MET A 1 110 ? -11.277 4.348 11.219 1.00 95.06 110 MET A C 1
ATOM 854 O O . MET A 1 110 ? -11.370 3.725 10.160 1.00 95.06 110 MET A O 1
ATOM 858 N N . ALA A 1 111 ? -11.957 5.470 11.459 1.00 95.62 111 ALA A N 1
ATOM 859 C CA . ALA A 1 111 ? -12.857 6.085 10.492 1.00 95.62 111 ALA A CA 1
ATOM 860 C C . ALA A 1 111 ? -12.115 6.536 9.229 1.00 95.62 111 ALA A C 1
ATOM 862 O O . ALA A 1 111 ? -12.545 6.207 8.125 1.00 95.62 111 ALA A O 1
ATOM 863 N N . GLU A 1 112 ? -10.971 7.208 9.371 1.00 95.88 112 GLU A N 1
ATOM 864 C CA . GLU A 1 112 ? -10.139 7.632 8.239 1.00 95.88 112 GLU A CA 1
ATOM 865 C C . GLU A 1 112 ? -9.723 6.444 7.360 1.00 95.88 112 GLU A C 1
ATOM 867 O O . GLU A 1 112 ? -9.877 6.476 6.135 1.00 95.88 112 GLU A O 1
ATOM 872 N N . LYS A 1 113 ? -9.254 5.355 7.984 1.00 94.31 113 LYS A N 1
ATOM 873 C CA . LYS A 1 113 ? -8.874 4.121 7.279 1.00 94.31 113 LYS A CA 1
ATOM 874 C C . LYS A 1 113 ? -10.070 3.464 6.593 1.00 94.31 113 LYS A C 1
ATOM 876 O O . LYS A 1 113 ? -9.947 3.039 5.444 1.00 94.31 113 LYS A O 1
ATOM 881 N N . ALA A 1 114 ? -11.221 3.396 7.263 1.00 94.62 114 ALA A N 1
ATOM 882 C CA . ALA A 1 114 ? -12.432 2.798 6.707 1.00 94.62 114 ALA A CA 1
ATOM 883 C C . ALA A 1 114 ? -12.962 3.585 5.498 1.00 94.62 114 ALA A C 1
ATOM 885 O O . ALA A 1 114 ? -13.290 2.977 4.478 1.00 94.62 114 ALA A O 1
ATOM 886 N N . ILE A 1 115 ? -12.970 4.921 5.573 1.00 93.94 115 ILE A N 1
ATOM 887 C CA . ILE A 1 115 ? -13.350 5.807 4.463 1.00 93.94 115 ILE A CA 1
ATOM 888 C C . ILE A 1 115 ? -12.378 5.635 3.294 1.00 93.94 115 ILE A C 1
ATOM 890 O O . ILE A 1 115 ? -12.809 5.424 2.161 1.00 93.94 115 ILE A O 1
ATOM 894 N N . LYS A 1 116 ? -11.063 5.659 3.555 1.00 95.25 116 LYS A N 1
ATOM 895 C CA . LYS A 1 116 ? -10.043 5.450 2.516 1.00 95.25 116 LYS A CA 1
ATOM 896 C C . LYS A 1 116 ? -10.225 4.100 1.818 1.00 95.25 116 LYS A C 1
ATOM 898 O O . LYS A 1 116 ? -10.231 4.053 0.589 1.00 95.25 116 LYS A O 1
ATOM 903 N N . ARG A 1 117 ? -10.417 3.021 2.586 1.00 95.19 117 ARG A N 1
ATOM 904 C CA . ARG A 1 117 ? -10.673 1.676 2.049 1.00 95.19 117 ARG A CA 1
ATOM 905 C C . ARG A 1 117 ? -11.933 1.653 1.188 1.00 95.19 117 ARG A C 1
ATOM 907 O O . ARG A 1 117 ? -11.886 1.152 0.072 1.00 95.19 117 ARG A O 1
ATOM 914 N N . ARG A 1 118 ? -13.041 2.226 1.666 1.00 93.19 118 ARG A N 1
ATOM 915 C CA . ARG A 1 118 ? -14.300 2.256 0.911 1.00 93.19 118 ARG A CA 1
ATOM 916 C C . ARG A 1 118 ? -14.179 3.056 -0.385 1.00 93.19 118 ARG A C 1
ATOM 918 O O . ARG A 1 118 ? -14.668 2.602 -1.413 1.00 93.19 118 ARG A O 1
ATOM 925 N N . ASN A 1 119 ? -13.485 4.191 -0.369 1.00 94.19 119 ASN A N 1
ATOM 926 C CA . ASN A 1 119 ? -13.230 4.970 -1.581 1.00 94.19 119 ASN A CA 1
ATOM 927 C C . ASN A 1 119 ? -12.410 4.175 -2.606 1.00 94.19 119 ASN A C 1
ATOM 929 O O . ASN A 1 119 ? -12.727 4.210 -3.791 1.00 94.19 119 ASN A O 1
ATOM 933 N N . LEU A 1 120 ? -11.401 3.420 -2.156 1.00 95.88 120 LEU A N 1
ATOM 934 C CA . LEU A 1 120 ? -10.630 2.527 -3.026 1.00 95.88 120 LEU A CA 1
ATOM 935 C C . LEU A 1 120 ? -11.497 1.409 -3.613 1.00 95.88 120 LEU A C 1
ATOM 937 O O . LEU A 1 120 ? -11.399 1.156 -4.805 1.00 95.88 120 LEU A O 1
ATOM 941 N N . GLN A 1 121 ? -12.375 0.793 -2.817 1.00 94.06 121 GLN A N 1
ATOM 942 C CA . GLN A 1 121 ? -13.313 -0.232 -3.296 1.00 94.06 121 GLN A CA 1
ATOM 943 C C . GLN A 1 121 ? -14.295 0.322 -4.339 1.00 94.06 121 GLN A C 1
ATOM 945 O O . GLN A 1 121 ? -14.552 -0.327 -5.350 1.00 94.06 121 GLN A O 1
ATOM 950 N N . ILE A 1 122 ? -14.830 1.529 -4.114 1.00 92.25 122 ILE A N 1
ATOM 951 C CA . ILE A 1 122 ? -15.717 2.210 -5.070 1.00 92.25 122 ILE A CA 1
ATOM 952 C C . ILE A 1 122 ? -14.966 2.481 -6.373 1.00 92.25 122 ILE A C 1
ATOM 954 O O . ILE A 1 122 ? -15.457 2.142 -7.445 1.00 92.25 122 ILE A O 1
ATOM 958 N N . GLU A 1 123 ? -13.763 3.047 -6.289 1.00 94.81 123 GLU A N 1
ATOM 959 C CA . GLU A 1 123 ? -12.950 3.324 -7.470 1.00 94.81 123 GLU A CA 1
ATOM 960 C C . GLU A 1 123 ? -12.582 2.041 -8.228 1.00 94.81 123 GLU A C 1
ATOM 962 O O . GLU A 1 123 ? -12.687 2.003 -9.453 1.00 94.81 123 GLU A O 1
ATOM 967 N N . ALA A 1 124 ? -12.207 0.981 -7.509 1.00 95.12 124 ALA A N 1
ATOM 968 C CA . ALA A 1 124 ? -11.899 -0.323 -8.081 1.00 95.12 124 ALA A CA 1
ATOM 969 C C . ALA A 1 124 ? -13.091 -0.874 -8.878 1.00 95.12 124 ALA A C 1
ATOM 971 O O . ALA A 1 124 ? -12.939 -1.232 -10.046 1.00 95.12 124 ALA A O 1
ATOM 972 N N . ALA A 1 125 ? -14.290 -0.846 -8.287 1.00 93.12 125 ALA A N 1
ATOM 973 C CA . ALA A 1 125 ? -15.520 -1.255 -8.957 1.00 93.12 125 ALA A CA 1
ATOM 974 C C . ALA A 1 125 ? -15.829 -0.383 -10.189 1.00 93.12 125 ALA A C 1
ATOM 976 O O . ALA A 1 125 ? -16.194 -0.909 -11.237 1.00 93.12 125 ALA A O 1
ATOM 977 N N . SER A 1 126 ? -15.635 0.937 -10.107 1.00 92.31 126 SER A N 1
ATOM 978 C CA . SER A 1 126 ? -15.865 1.856 -11.233 1.00 92.31 126 SER A CA 1
ATOM 979 C C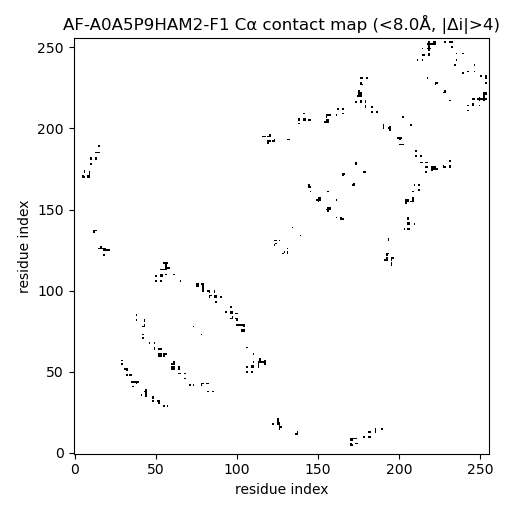 . SER A 1 126 ? -14.888 1.671 -12.396 1.00 92.31 126 SER A C 1
ATOM 981 O O . SER A 1 126 ? -15.245 1.947 -13.541 1.00 92.31 126 SER A O 1
ATOM 983 N N . ARG A 1 127 ? -13.650 1.246 -12.130 1.00 94.44 127 ARG A N 1
ATOM 984 C CA . ARG A 1 127 ? -12.623 1.048 -13.166 1.00 94.44 127 ARG A CA 1
ATOM 985 C C . ARG A 1 127 ? -12.666 -0.350 -13.770 1.00 94.44 127 ARG A C 1
ATOM 987 O O . ARG A 1 127 ? -12.613 -0.491 -14.990 1.00 94.44 127 ARG A O 1
ATOM 994 N N . PHE A 1 128 ? -12.760 -1.366 -12.919 1.00 93.88 128 PHE A N 1
ATOM 995 C CA . PHE A 1 128 ? -12.563 -2.760 -13.308 1.00 93.88 128 PHE A CA 1
ATOM 996 C C . PHE A 1 128 ? -13.849 -3.588 -13.263 1.00 93.88 128 PHE A C 1
ATOM 998 O O . PHE A 1 128 ? -13.966 -4.559 -14.002 1.00 93.88 128 PHE A O 1
ATOM 1005 N N . GLY A 1 129 ? -14.834 -3.210 -12.445 1.00 91.19 129 GLY A N 1
ATOM 1006 C CA . GLY A 1 129 ? -15.979 -4.078 -12.166 1.00 91.19 129 GLY A CA 1
ATOM 1007 C C . GLY A 1 129 ? -15.509 -5.424 -11.611 1.00 91.19 129 GLY A C 1
ATOM 1008 O O . GLY A 1 129 ? -14.662 -5.463 -10.718 1.00 91.19 129 GLY A O 1
ATOM 1009 N N . ASP A 1 130 ? -16.020 -6.513 -12.182 1.00 90.56 130 ASP A N 1
ATOM 1010 C CA . ASP A 1 130 ? -15.642 -7.880 -11.804 1.00 90.56 130 ASP A CA 1
ATOM 1011 C C . ASP A 1 130 ? -14.217 -8.254 -12.255 1.00 90.56 130 ASP A C 1
ATOM 1013 O O . ASP A 1 130 ? -13.637 -9.218 -11.754 1.00 90.56 130 ASP A O 1
ATOM 1017 N N . ASP A 1 131 ? -13.608 -7.463 -13.147 1.00 94.5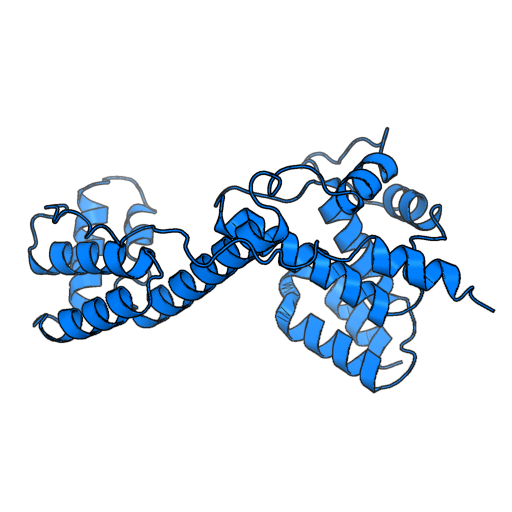0 131 ASP A N 1
ATOM 1018 C CA . ASP A 1 131 ? -12.286 -7.758 -13.699 1.00 94.50 131 ASP A CA 1
ATOM 1019 C C . ASP A 1 131 ? -11.128 -7.322 -12.784 1.00 94.50 131 ASP A C 1
ATOM 1021 O O . ASP A 1 131 ? -9.968 -7.456 -13.163 1.00 94.50 131 ASP A O 1
ATOM 1025 N N . LEU A 1 132 ? -11.409 -6.807 -11.577 1.00 95.00 132 LEU A N 1
ATOM 1026 C CA . LEU A 1 132 ? -10.399 -6.211 -10.691 1.00 95.00 132 LEU A CA 1
ATOM 1027 C C . LEU A 1 132 ? -9.199 -7.128 -10.440 1.00 95.00 132 LEU A C 1
ATOM 1029 O O . LEU A 1 132 ? -8.073 -6.641 -10.408 1.00 95.00 132 LEU A O 1
ATOM 1033 N N . MET A 1 133 ? -9.438 -8.426 -10.250 1.00 95.81 133 MET A N 1
ATOM 1034 C CA . MET A 1 133 ? -8.393 -9.396 -9.906 1.00 95.81 133 MET A CA 1
ATOM 1035 C C . MET A 1 133 ? -7.754 -10.082 -11.120 1.00 95.81 133 MET A C 1
ATOM 1037 O O . MET A 1 133 ? -6.833 -10.865 -10.932 1.00 95.81 133 MET A O 1
ATOM 1041 N N . HIS A 1 134 ? -8.209 -9.802 -12.344 1.00 95.88 134 HIS A N 1
ATOM 1042 C CA . HIS A 1 134 ? -7.581 -10.355 -13.547 1.00 95.88 134 HIS A CA 1
ATOM 1043 C C . HIS A 1 134 ? -6.285 -9.616 -13.873 1.00 95.88 134 HIS A C 1
ATOM 1045 O O . HIS A 1 134 ? -6.192 -8.403 -13.656 1.00 95.88 134 HIS A O 1
ATOM 1051 N N . GLU A 1 135 ? -5.314 -10.331 -14.442 1.00 96.69 135 GLU A N 1
ATOM 1052 C CA . GLU A 1 135 ? -4.039 -9.753 -14.845 1.00 96.69 135 GLU A CA 1
ATOM 1053 C C . GLU A 1 135 ? -4.245 -8.640 -15.878 1.00 96.69 135 GLU A C 1
ATOM 1055 O O . GLU A 1 135 ? -4.842 -8.815 -16.946 1.00 96.69 135 GLU A O 1
ATOM 1060 N N . THR A 1 136 ? -3.708 -7.467 -15.566 1.00 97.12 136 THR A N 1
ATOM 1061 C CA . THR A 1 136 ? -3.679 -6.333 -16.485 1.00 97.12 136 THR A CA 1
ATOM 1062 C C . THR A 1 136 ? -2.627 -6.549 -17.582 1.00 97.12 136 THR A C 1
ATOM 1064 O O . THR A 1 136 ? -1.684 -7.325 -17.404 1.00 97.12 136 THR A O 1
ATOM 1067 N N . PRO A 1 137 ? -2.708 -5.838 -18.724 1.00 97.06 137 PRO A N 1
ATOM 1068 C CA . PRO A 1 137 ? -1.650 -5.874 -19.738 1.00 97.06 137 PRO A CA 1
ATOM 1069 C C . PRO A 1 137 ? -0.253 -5.552 -19.179 1.00 97.06 137 PRO A C 1
ATOM 1071 O O . PRO A 1 137 ? 0.726 -6.180 -19.577 1.00 97.06 137 PRO A O 1
ATOM 1074 N N . ALA A 1 138 ? -0.167 -4.633 -18.212 1.00 97.56 138 ALA A N 1
ATOM 1075 C CA . ALA A 1 138 ? 1.079 -4.279 -17.537 1.00 97.56 138 ALA A CA 1
ATOM 1076 C C . ALA A 1 138 ? 1.653 -5.437 -16.696 1.00 97.56 138 ALA A C 1
ATOM 1078 O O . ALA A 1 138 ? 2.868 -5.636 -16.654 1.00 97.56 138 ALA A O 1
ATOM 1079 N N . GLU A 1 139 ? 0.799 -6.220 -16.033 1.00 97.88 139 GLU A N 1
ATOM 1080 C CA . GLU A 1 139 ? 1.229 -7.395 -15.260 1.00 97.88 139 GLU A CA 1
ATOM 1081 C C . GLU A 1 139 ? 1.702 -8.510 -16.183 1.00 97.88 139 GLU A C 1
ATOM 1083 O O . GLU A 1 139 ? 2.792 -9.046 -15.992 1.00 97.88 139 GLU A O 1
ATOM 1088 N N . ASN A 1 140 ? 0.942 -8.781 -17.248 1.00 97.94 140 ASN A N 1
ATOM 1089 C CA . ASN A 1 140 ? 1.334 -9.743 -18.275 1.00 97.94 140 ASN A CA 1
ATOM 1090 C C . ASN A 1 140 ? 2.674 -9.368 -18.918 1.00 97.94 140 ASN A C 1
ATOM 1092 O O . ASN A 1 140 ? 3.521 -10.235 -19.117 1.00 97.94 140 ASN A O 1
ATOM 1096 N N . PHE A 1 141 ? 2.931 -8.078 -19.151 1.00 97.69 141 PHE A N 1
ATOM 1097 C CA . PHE A 1 141 ? 4.245 -7.612 -19.591 1.00 97.69 141 PHE A CA 1
ATOM 1098 C C . PHE A 1 141 ? 5.367 -8.041 -18.630 1.00 97.69 141 PHE A C 1
ATOM 1100 O O . PHE A 1 141 ? 6.423 -8.482 -19.098 1.00 97.69 141 PHE A O 1
ATOM 1107 N N . CYS A 1 142 ? 5.167 -7.920 -17.314 1.00 98.12 142 CYS A N 1
ATOM 1108 C CA . CYS A 1 142 ? 6.161 -8.306 -16.308 1.00 98.12 142 CYS A CA 1
ATOM 1109 C C . CYS A 1 142 ? 6.367 -9.825 -16.281 1.00 98.12 142 CYS A C 1
ATOM 1111 O O . CYS A 1 142 ? 7.506 -10.285 -16.354 1.00 98.12 142 CYS A O 1
ATOM 1113 N N . ILE A 1 143 ? 5.274 -10.592 -16.285 1.00 97.38 143 ILE A N 1
ATOM 1114 C CA . ILE A 1 143 ? 5.284 -12.063 -16.327 1.00 97.38 143 ILE A CA 1
ATOM 1115 C C . ILE A 1 143 ? 6.044 -12.561 -17.560 1.00 97.38 143 ILE A C 1
ATOM 1117 O O . ILE A 1 143 ? 6.973 -13.361 -17.467 1.00 97.38 143 ILE A O 1
ATOM 1121 N N . GLU A 1 144 ? 5.730 -12.018 -18.734 1.00 97.62 144 GLU A N 1
ATOM 1122 C CA . GLU A 1 144 ? 6.429 -12.358 -19.971 1.00 97.62 144 GLU A CA 1
ATOM 1123 C C . GLU A 1 144 ? 7.908 -11.928 -19.953 1.00 97.62 144 GLU A C 1
ATOM 1125 O O . GLU A 1 144 ? 8.698 -12.424 -20.756 1.00 97.62 144 GLU A O 1
ATOM 1130 N N . ALA A 1 145 ? 8.306 -10.969 -19.100 1.00 97.31 145 ALA A N 1
ATOM 1131 C CA . ALA A 1 145 ? 9.688 -10.451 -19.049 1.00 97.31 145 ALA A CA 1
ATOM 1132 C C . ALA A 1 145 ? 10.626 -11.472 -18.479 1.00 97.31 145 ALA A C 1
ATOM 1134 O O . ALA A 1 145 ? 11.726 -11.695 -18.991 1.00 97.31 145 ALA A O 1
ATOM 1135 N N . LEU A 1 146 ? 10.145 -12.055 -17.396 1.00 97.50 146 LEU A N 1
ATOM 1136 C CA . LEU A 1 146 ? 10.890 -12.959 -16.561 1.00 97.50 146 LEU A CA 1
ATOM 1137 C C . LEU A 1 146 ? 10.516 -14.406 -16.882 1.00 97.50 146 LEU A C 1
ATOM 1139 O O . LEU A 1 146 ? 10.991 -15.319 -16.220 1.00 97.50 146 LEU A O 1
ATOM 1143 N N . ALA A 1 147 ? 9.730 -14.638 -17.940 1.00 96.44 147 ALA A N 1
ATOM 1144 C CA . ALA A 1 147 ? 9.399 -15.969 -18.415 1.00 96.44 147 ALA A CA 1
ATOM 1145 C C . ALA A 1 147 ? 10.671 -16.814 -18.625 1.00 96.44 147 ALA A C 1
ATOM 1147 O O . ALA A 1 147 ? 11.579 -16.459 -19.390 1.00 96.44 147 ALA A O 1
ATOM 1148 N N . GLY A 1 148 ? 10.712 -17.954 -17.933 1.00 94.56 148 GLY A N 1
ATOM 1149 C CA . GLY A 1 148 ? 11.839 -18.886 -17.938 1.00 94.56 148 GLY A CA 1
ATOM 1150 C C . GLY A 1 148 ? 12.974 -18.540 -16.970 1.00 94.56 148 GLY A C 1
ATOM 1151 O O . GLY A 1 148 ? 13.964 -19.267 -16.955 1.00 94.56 148 GLY A O 1
ATOM 1152 N N . LEU A 1 149 ? 12.855 -17.466 -16.184 1.00 95.56 149 LEU A N 1
ATOM 1153 C CA . LEU A 1 149 ? 13.686 -17.257 -15.002 1.00 95.56 149 LEU A CA 1
ATOM 1154 C C . LEU A 1 149 ? 13.082 -17.992 -13.812 1.00 95.56 149 LEU A C 1
ATOM 1156 O O . LEU A 1 149 ? 11.864 -18.067 -13.668 1.00 95.56 149 LEU A O 1
ATOM 1160 N N . GLU A 1 150 ? 13.950 -18.491 -12.942 1.00 92.00 150 GLU A N 1
ATOM 1161 C CA . GLU A 1 150 ? 13.545 -19.056 -11.661 1.00 92.00 150 GLU A CA 1
ATOM 1162 C C . GLU A 1 150 ? 13.713 -17.988 -10.574 1.00 92.00 150 GLU A C 1
ATOM 1164 O O . GLU A 1 150 ? 14.775 -17.357 -10.507 1.00 92.00 150 GLU A O 1
ATOM 1169 N N . PRO A 1 151 ? 12.703 -17.766 -9.717 1.00 91.94 151 PRO A N 1
ATOM 1170 C CA . PRO A 1 151 ? 12.842 -16.848 -8.603 1.00 91.94 151 PRO A CA 1
ATOM 1171 C C . PRO A 1 151 ? 13.825 -17.397 -7.560 1.00 91.94 151 PRO A C 1
ATOM 1173 O O . PRO A 1 151 ? 14.107 -18.596 -7.474 1.00 91.94 151 PRO A O 1
ATOM 1176 N N . GLY A 1 152 ? 14.339 -16.501 -6.721 1.00 88.50 152 GLY A N 1
ATOM 1177 C CA . GLY A 1 152 ? 15.167 -16.856 -5.577 1.00 88.50 152 GLY A CA 1
ATOM 1178 C C . GLY A 1 152 ? 14.412 -17.680 -4.528 1.00 88.50 152 GLY A C 1
ATOM 1179 O O . GLY A 1 152 ? 13.210 -17.920 -4.609 1.00 88.50 152 GLY A O 1
ATOM 1180 N N . TRP A 1 153 ? 15.121 -18.085 -3.474 1.00 85.25 153 TRP A N 1
ATOM 1181 C CA . TRP A 1 153 ? 14.604 -19.001 -2.445 1.00 85.25 153 TRP A CA 1
ATOM 1182 C C . TRP A 1 153 ? 13.352 -18.505 -1.689 1.00 85.25 153 TRP A C 1
ATOM 1184 O O . TRP A 1 153 ? 12.604 -19.327 -1.165 1.00 85.25 153 TRP A O 1
ATOM 1194 N N . ILE A 1 154 ? 13.125 -17.188 -1.633 1.00 85.50 154 ILE A N 1
ATOM 1195 C CA . ILE A 1 154 ? 11.921 -16.550 -1.060 1.00 85.50 154 ILE A CA 1
ATOM 1196 C C . ILE A 1 154 ? 10.838 -16.234 -2.099 1.00 85.50 154 ILE A C 1
ATOM 1198 O O . ILE A 1 154 ? 9.841 -15.609 -1.758 1.00 85.50 154 ILE A O 1
ATOM 1202 N N . GLY A 1 155 ? 11.013 -16.654 -3.353 1.00 86.69 155 GLY A N 1
ATOM 1203 C CA . GLY A 1 155 ? 10.058 -16.395 -4.430 1.00 86.69 155 GLY A CA 1
ATOM 1204 C C . GLY A 1 155 ? 10.182 -15.014 -5.082 1.00 86.69 155 GLY A C 1
ATOM 1205 O O . GLY A 1 155 ? 9.288 -14.632 -5.826 1.00 86.69 155 GLY A O 1
ATOM 1206 N N . LEU A 1 156 ? 11.264 -14.268 -4.830 1.00 88.75 156 LEU A N 1
ATOM 1207 C CA . LEU A 1 156 ? 11.517 -12.962 -5.454 1.00 88.75 156 LEU A CA 1
ATOM 1208 C C . LEU A 1 156 ? 12.489 -13.079 -6.632 1.00 88.75 156 LEU A C 1
ATOM 1210 O O . LEU A 1 156 ? 13.451 -13.849 -6.573 1.00 88.75 156 LEU A O 1
ATOM 1214 N N . PHE A 1 157 ? 12.249 -12.305 -7.690 1.00 92.19 157 PHE A N 1
ATOM 1215 C CA . PHE A 1 157 ? 13.175 -12.178 -8.815 1.00 92.19 157 PHE A CA 1
ATOM 1216 C C . PHE A 1 157 ? 14.151 -11.034 -8.552 1.00 92.19 157 PHE A C 1
ATOM 1218 O O . PHE A 1 157 ? 13.745 -9.884 -8.427 1.00 92.19 157 PHE A O 1
ATOM 1225 N N . GLU A 1 158 ? 15.443 -11.344 -8.517 1.00 86.56 158 GLU A N 1
ATOM 1226 C CA . GLU A 1 158 ? 16.500 -10.375 -8.233 1.00 86.56 158 GLU A CA 1
ATOM 1227 C C . GLU A 1 158 ? 17.713 -10.616 -9.142 1.00 86.56 158 GLU A C 1
ATOM 1229 O O . GLU A 1 158 ? 17.901 -11.702 -9.693 1.00 86.56 158 GLU A O 1
ATOM 1234 N N . GLY A 1 159 ? 18.576 -9.605 -9.261 1.00 86.62 159 GLY A N 1
ATOM 1235 C CA . GLY A 1 159 ? 19.880 -9.724 -9.912 1.00 86.62 159 GLY A CA 1
ATOM 1236 C C . GLY A 1 159 ? 19.972 -9.117 -11.313 1.00 86.62 159 GLY A C 1
ATOM 1237 O O . GLY A 1 159 ? 19.037 -8.516 -11.845 1.00 86.62 159 GLY A O 1
ATOM 1238 N N . GLU A 1 160 ? 21.162 -9.248 -11.902 1.00 91.06 160 GLU A N 1
ATOM 1239 C CA . GLU A 1 160 ? 21.518 -8.614 -13.176 1.00 91.06 160 GLU A CA 1
ATOM 1240 C C . GLU A 1 160 ? 20.647 -9.114 -14.335 1.00 91.06 160 GLU A C 1
ATOM 1242 O O . GLU A 1 160 ? 20.185 -8.303 -15.133 1.00 91.06 160 GLU A O 1
ATOM 1247 N N . GLU A 1 161 ? 20.311 -10.409 -14.373 1.00 93.81 161 GLU A N 1
ATOM 1248 C CA . GLU A 1 161 ? 19.485 -10.973 -15.447 1.00 93.81 161 GLU A CA 1
ATOM 1249 C C . GLU A 1 161 ? 18.078 -10.348 -15.485 1.00 93.81 161 GLU A C 1
ATOM 1251 O O . GLU A 1 161 ? 17.573 -10.045 -16.562 1.00 93.81 161 GLU A O 1
ATOM 1256 N N . VAL A 1 162 ? 17.461 -10.054 -14.334 1.00 95.44 162 VAL A N 1
ATOM 1257 C CA . VAL A 1 162 ? 16.171 -9.334 -14.273 1.00 95.44 162 VAL A CA 1
ATOM 1258 C C . VAL A 1 162 ? 16.294 -7.949 -14.913 1.00 95.44 162 VAL A C 1
ATOM 1260 O O . VAL A 1 162 ? 15.457 -7.552 -15.730 1.00 95.44 162 VAL A O 1
ATOM 1263 N N . THR A 1 163 ? 17.373 -7.232 -14.587 1.00 95.31 163 THR A N 1
ATOM 1264 C CA . THR A 1 163 ? 17.656 -5.905 -15.149 1.00 95.31 163 THR A CA 1
ATOM 1265 C C . THR A 1 163 ? 17.854 -5.996 -16.661 1.00 95.31 163 THR A C 1
ATOM 1267 O O . THR A 1 163 ? 17.231 -5.238 -17.403 1.00 95.31 163 THR A O 1
ATOM 1270 N N . GLU A 1 164 ? 18.644 -6.961 -17.140 1.00 96.38 164 GLU A N 1
ATOM 1271 C CA . GLU A 1 164 ? 18.868 -7.199 -18.568 1.00 96.38 164 GLU A CA 1
ATOM 1272 C C . GLU A 1 164 ? 17.565 -7.497 -19.319 1.00 96.38 164 GLU A C 1
ATOM 1274 O O . GLU A 1 164 ? 17.329 -6.929 -20.390 1.00 96.38 164 GLU A O 1
ATOM 1279 N N . ARG A 1 165 ? 16.688 -8.340 -18.757 1.00 97.50 165 ARG A N 1
ATOM 1280 C CA . ARG A 1 165 ? 15.397 -8.697 -19.368 1.00 97.50 165 ARG A CA 1
ATOM 1281 C C . ARG A 1 165 ? 14.499 -7.481 -19.534 1.00 97.50 165 ARG A C 1
ATOM 1283 O O . ARG A 1 165 ? 13.948 -7.282 -20.617 1.00 97.50 165 ARG A O 1
ATOM 1290 N N . PHE A 1 166 ? 14.375 -6.637 -18.509 1.00 97.38 166 PHE A N 1
ATOM 1291 C CA . PHE A 1 166 ? 13.595 -5.405 -18.624 1.00 97.38 166 PHE A CA 1
ATOM 1292 C C . PHE A 1 166 ? 14.260 -4.385 -19.556 1.00 97.38 166 PHE A C 1
ATOM 1294 O O . PHE A 1 166 ? 13.576 -3.803 -20.399 1.00 97.38 166 PHE A O 1
ATOM 1301 N N . SER A 1 167 ? 15.583 -4.210 -19.483 1.00 95.31 167 SER A N 1
ATOM 1302 C CA . SER A 1 167 ? 16.336 -3.312 -20.370 1.00 95.31 167 SER A CA 1
ATOM 1303 C C . SER A 1 167 ? 16.286 -3.723 -21.846 1.00 95.31 167 SER A C 1
ATOM 1305 O O . SER A 1 167 ? 16.322 -2.861 -22.727 1.00 95.31 167 SER A O 1
ATOM 1307 N N . ALA A 1 168 ? 16.157 -5.019 -22.150 1.00 95.62 168 ALA A N 1
ATOM 1308 C CA . ALA A 1 168 ? 16.007 -5.512 -23.518 1.00 95.62 168 ALA A CA 1
ATOM 1309 C C . ALA A 1 168 ? 14.711 -5.017 -24.189 1.00 95.62 168 ALA A C 1
ATOM 1311 O O . ALA A 1 168 ? 14.630 -4.947 -25.419 1.00 95.62 168 ALA A O 1
ATOM 1312 N N . ARG A 1 169 ? 13.707 -4.612 -23.402 1.00 93.12 169 ARG A N 1
ATOM 1313 C CA . ARG A 1 169 ? 12.400 -4.157 -23.889 1.00 93.12 169 ARG A CA 1
ATOM 1314 C C . ARG A 1 169 ? 12.343 -2.647 -24.028 1.00 93.12 169 ARG A C 1
ATOM 1316 O O . ARG A 1 169 ? 11.596 -1.970 -23.331 1.00 93.12 169 ARG A O 1
ATOM 1323 N N . ARG A 1 170 ? 13.148 -2.125 -24.951 1.00 88.94 170 ARG A N 1
ATOM 1324 C CA . ARG A 1 170 ? 13.442 -0.688 -25.085 1.00 88.94 170 ARG A CA 1
ATOM 1325 C C . ARG A 1 170 ? 12.214 0.227 -25.093 1.00 88.94 170 ARG A C 1
ATOM 1327 O O . ARG A 1 170 ? 12.247 1.245 -24.419 1.00 88.94 170 ARG A O 1
ATOM 1334 N N . SER A 1 171 ? 11.135 -0.152 -25.779 1.00 87.94 171 SER A N 1
ATOM 1335 C CA . SER A 1 171 ? 9.896 0.643 -25.835 1.00 87.94 171 SER A CA 1
ATOM 1336 C C . SER A 1 171 ? 9.167 0.767 -24.492 1.00 87.94 171 SER A C 1
ATOM 1338 O O . SER A 1 171 ? 8.286 1.607 -24.354 1.00 87.94 171 SER A O 1
ATOM 1340 N N . MET A 1 172 ? 9.518 -0.066 -23.511 1.00 93.50 172 MET A N 1
ATOM 1341 C CA . MET A 1 172 ? 8.932 -0.111 -22.171 1.00 93.50 172 MET A CA 1
ATOM 1342 C C . MET A 1 172 ? 9.941 0.274 -21.084 1.00 93.50 172 MET A C 1
ATOM 1344 O O . MET A 1 172 ? 9.650 0.117 -19.900 1.00 93.50 172 MET A O 1
ATOM 1348 N N . VAL A 1 173 ? 11.133 0.757 -21.443 1.00 94.38 173 VAL A N 1
ATOM 1349 C CA . VAL A 1 173 ? 12.084 1.313 -20.473 1.00 94.38 173 VAL A CA 1
ATOM 1350 C C . VAL A 1 173 ? 11.780 2.804 -20.311 1.00 94.38 173 VAL A C 1
ATOM 1352 O O . VAL A 1 173 ? 11.899 3.538 -21.293 1.00 94.38 173 VAL A O 1
ATOM 1355 N N . PRO A 1 174 ? 11.413 3.275 -19.105 1.00 94.50 174 PRO A N 1
ATOM 1356 C CA . PRO A 1 174 ? 11.245 4.698 -18.847 1.00 94.50 174 PRO A CA 1
ATOM 1357 C C . PRO A 1 174 ? 12.499 5.488 -19.220 1.00 94.50 174 PRO A C 1
ATOM 1359 O O . PRO A 1 174 ? 13.617 5.134 -18.849 1.00 94.50 174 PRO A O 1
ATOM 1362 N N . SER A 1 175 ? 12.305 6.595 -19.926 1.00 92.00 175 SER A N 1
ATOM 1363 C CA . SER A 1 175 ? 13.381 7.479 -20.383 1.00 92.00 175 SER A CA 1
ATOM 1364 C C . SER A 1 175 ? 13.618 8.671 -19.451 1.00 92.00 175 SER A C 1
ATOM 1366 O O . SER A 1 175 ? 14.591 9.409 -19.610 1.00 92.00 175 SER A O 1
ATOM 1368 N N . SER A 1 176 ? 12.723 8.876 -18.481 1.00 94.56 176 SER A N 1
ATOM 1369 C CA . SER A 1 176 ? 12.775 9.973 -17.514 1.00 94.56 176 SER A CA 1
ATOM 1370 C C . SER A 1 176 ? 12.322 9.527 -16.128 1.00 94.56 176 SER A C 1
ATOM 1372 O O . SER A 1 176 ? 11.583 8.550 -15.973 1.00 94.56 176 SER A O 1
ATOM 1374 N N . LEU A 1 177 ? 12.702 10.302 -15.112 1.00 96.81 177 LEU A N 1
ATOM 1375 C CA . LEU A 1 177 ? 12.225 10.084 -13.749 1.00 96.81 177 LEU A CA 1
ATOM 1376 C C . LEU A 1 177 ? 10.701 10.255 -13.648 1.00 96.81 177 LEU A C 1
ATOM 1378 O O . LEU A 1 177 ? 10.051 9.504 -12.928 1.00 96.81 177 LEU A O 1
ATOM 1382 N N . SER A 1 178 ? 10.113 11.185 -14.413 1.00 95.50 178 SER A N 1
ATOM 1383 C CA . SER A 1 178 ? 8.652 11.352 -14.471 1.00 95.50 178 SER A CA 1
ATOM 1384 C C . SER A 1 178 ? 7.937 10.089 -14.965 1.00 95.50 178 SER A C 1
ATOM 1386 O O . SER A 1 178 ? 6.866 9.759 -14.465 1.00 95.50 178 SER A O 1
ATOM 1388 N N . GLU A 1 179 ? 8.509 9.380 -15.941 1.00 95.75 179 GLU A N 1
ATOM 1389 C CA . GLU A 1 179 ? 7.944 8.118 -16.443 1.00 95.75 179 GLU A CA 1
ATOM 1390 C C . GLU A 1 179 ? 8.103 6.981 -15.429 1.00 95.75 179 GLU A C 1
ATOM 1392 O O . GLU A 1 179 ? 7.165 6.210 -15.243 1.00 95.75 179 GLU A O 1
ATOM 1397 N N . CYS A 1 180 ? 9.225 6.932 -14.701 1.00 97.19 180 CYS A N 1
ATOM 1398 C CA . CYS A 1 180 ? 9.390 5.992 -13.587 1.00 97.19 180 CYS A CA 1
ATOM 1399 C C . CYS A 1 180 ? 8.322 6.223 -12.509 1.00 97.19 180 CYS A C 1
ATOM 1401 O O . CYS A 1 180 ? 7.659 5.285 -12.076 1.00 97.19 180 CYS A O 1
ATOM 1403 N N . LEU A 1 181 ? 8.111 7.481 -12.101 1.00 96.69 181 LEU A N 1
ATOM 1404 C CA . LEU A 1 181 ? 7.085 7.826 -11.116 1.00 96.69 181 LEU A CA 1
ATOM 1405 C C . LEU A 1 181 ? 5.668 7.560 -11.628 1.00 96.69 181 LEU A C 1
ATOM 1407 O O . LEU A 1 181 ? 4.808 7.174 -10.843 1.00 96.69 181 LEU A O 1
ATOM 1411 N N . HIS A 1 182 ? 5.403 7.777 -12.917 1.00 96.25 182 HIS A N 1
ATOM 1412 C CA . HIS A 1 182 ? 4.108 7.456 -13.512 1.00 96.25 182 HIS A CA 1
ATOM 1413 C C . HIS A 1 182 ? 3.781 5.967 -13.352 1.00 96.25 182 HIS A C 1
ATOM 1415 O O . HIS A 1 182 ? 2.698 5.630 -12.877 1.00 96.25 182 HIS A O 1
ATOM 1421 N N . GLU A 1 183 ? 4.743 5.101 -13.669 1.00 97.81 183 GLU A N 1
ATOM 1422 C CA . GLU A 1 183 ? 4.592 3.654 -13.547 1.00 97.81 183 GLU A CA 1
ATOM 1423 C C . GLU A 1 183 ? 4.502 3.190 -12.081 1.00 97.81 183 GLU A C 1
ATOM 1425 O O . GLU A 1 183 ? 3.593 2.443 -11.731 1.00 97.81 183 GLU A O 1
ATOM 1430 N N . LEU A 1 184 ? 5.356 3.695 -11.183 1.00 97.06 184 LEU A N 1
ATOM 1431 C CA . LEU A 1 184 ? 5.271 3.373 -9.749 1.00 97.06 184 LEU A CA 1
ATOM 1432 C C . LEU A 1 184 ? 3.910 3.765 -9.152 1.00 97.06 184 LEU A C 1
ATOM 1434 O O . LEU A 1 184 ? 3.295 2.996 -8.419 1.00 97.06 184 LEU A O 1
ATOM 1438 N N . ARG A 1 185 ? 3.373 4.934 -9.524 1.00 96.38 185 ARG A N 1
ATOM 1439 C CA . ARG A 1 185 ? 2.033 5.359 -9.085 1.00 96.38 185 ARG A CA 1
ATOM 1440 C C . ARG A 1 185 ? 0.921 4.467 -9.647 1.00 96.38 185 ARG A C 1
ATOM 1442 O O . ARG A 1 185 ? -0.105 4.313 -8.982 1.00 96.38 185 ARG A O 1
ATOM 1449 N N . TYR A 1 186 ? 1.090 3.914 -10.850 1.00 97.81 186 TYR A N 1
ATOM 1450 C CA . TYR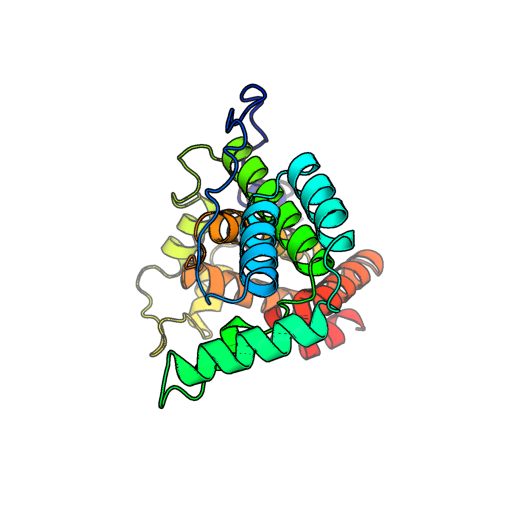 A 1 186 ? 0.166 2.923 -11.404 1.00 97.81 186 TYR A CA 1
ATOM 1451 C C . TYR A 1 186 ? 0.142 1.664 -10.528 1.00 97.81 186 TYR A C 1
ATOM 1453 O O . TYR A 1 186 ? -0.937 1.263 -10.081 1.00 97.81 186 TYR A O 1
ATOM 1461 N N . TRP A 1 187 ? 1.316 1.113 -10.201 1.00 97.75 187 TRP A N 1
ATOM 1462 C CA . TRP A 1 187 ? 1.443 -0.078 -9.358 1.00 97.75 187 TRP A CA 1
ATOM 1463 C C . TRP A 1 187 ? 0.903 0.136 -7.946 1.00 97.75 187 TRP A C 1
ATOM 1465 O O . TRP A 1 187 ? 0.077 -0.651 -7.476 1.00 97.75 187 TRP A O 1
ATOM 1475 N N . ASP A 1 188 ? 1.255 1.261 -7.320 1.00 95.38 188 ASP A N 1
ATOM 1476 C CA . ASP A 1 188 ? 0.747 1.672 -6.010 1.00 95.38 188 ASP A CA 1
ATOM 1477 C C . ASP A 1 188 ? -0.779 1.706 -5.973 1.00 95.38 188 ASP A C 1
ATOM 1479 O O . ASP A 1 188 ? -1.416 1.275 -5.005 1.00 95.38 188 ASP A O 1
ATOM 1483 N N . LYS A 1 189 ? -1.381 2.264 -7.026 1.00 96.75 189 LYS A N 1
ATOM 1484 C CA . LYS A 1 189 ? -2.823 2.455 -7.090 1.00 96.75 189 LYS A CA 1
ATOM 1485 C C . LYS A 1 189 ? -3.545 1.140 -7.360 1.00 96.75 189 LYS A C 1
ATOM 1487 O O . LYS A 1 189 ? -4.562 0.896 -6.708 1.00 96.75 189 LYS A O 1
ATOM 1492 N N . LEU A 1 190 ? -3.028 0.304 -8.265 1.00 97.56 190 LEU A N 1
ATOM 1493 C CA . LEU A 1 190 ? -3.563 -1.033 -8.531 1.00 97.56 190 LEU A CA 1
ATOM 1494 C C . LEU A 1 190 ? -3.522 -1.898 -7.264 1.00 97.56 190 LEU A C 1
ATOM 1496 O O . LEU A 1 190 ? -4.562 -2.421 -6.857 1.00 97.56 190 LEU A O 1
ATOM 1500 N N . TYR A 1 191 ? -2.370 -1.944 -6.585 1.00 96.38 191 TYR A N 1
ATOM 1501 C CA . TYR A 1 191 ? -2.210 -2.635 -5.305 1.00 96.38 191 TYR A CA 1
ATOM 1502 C C . TYR A 1 191 ? -3.214 -2.141 -4.270 1.00 96.38 191 TYR A C 1
ATOM 1504 O O . TYR A 1 191 ? -3.961 -2.927 -3.696 1.00 96.38 191 TYR A O 1
ATOM 1512 N N . ALA A 1 192 ? -3.285 -0.822 -4.056 1.00 96.31 192 ALA A N 1
ATOM 1513 C CA . ALA A 1 192 ? -4.167 -0.246 -3.049 1.00 96.31 192 ALA A CA 1
ATOM 1514 C C . ALA A 1 192 ? -5.644 -0.591 -3.297 1.00 96.31 192 ALA A C 1
ATOM 1516 O O . ALA A 1 192 ? -6.390 -0.796 -2.341 1.00 96.31 192 ALA A O 1
ATOM 1517 N N . MET A 1 193 ? -6.076 -0.654 -4.561 1.00 97.44 193 MET A N 1
ATOM 1518 C CA . MET A 1 193 ? -7.438 -1.051 -4.924 1.00 97.44 193 MET A CA 1
ATOM 1519 C C . MET A 1 193 ? -7.699 -2.537 -4.662 1.00 97.44 193 MET A C 1
ATOM 1521 O O . MET A 1 193 ? -8.703 -2.860 -4.028 1.00 97.44 193 MET A O 1
ATOM 1525 N N . ARG A 1 194 ? -6.800 -3.434 -5.087 1.00 97.38 194 ARG A N 1
ATOM 1526 C CA . ARG A 1 194 ? -6.952 -4.880 -4.858 1.00 97.38 194 ARG A CA 1
ATOM 1527 C C . ARG A 1 194 ? -6.856 -5.239 -3.379 1.00 97.38 194 ARG A C 1
ATOM 1529 O O . ARG A 1 194 ? -7.764 -5.878 -2.861 1.00 97.38 194 ARG A O 1
ATOM 1536 N N . HIS A 1 195 ? -5.863 -4.711 -2.668 1.00 95.44 195 HIS A N 1
ATOM 1537 C CA . HIS A 1 195 ? -5.688 -4.914 -1.229 1.00 95.44 195 HIS A CA 1
ATOM 1538 C C . HIS A 1 195 ? -6.867 -4.373 -0.397 1.00 95.44 195 HIS A C 1
ATOM 1540 O O . HIS A 1 195 ? -7.227 -4.922 0.645 1.00 95.44 195 HIS A O 1
ATOM 1546 N N . ALA A 1 196 ? -7.529 -3.303 -0.857 1.00 94.62 196 ALA A N 1
ATOM 1547 C CA . ALA A 1 196 ? -8.745 -2.803 -0.213 1.00 94.62 196 ALA A CA 1
ATOM 1548 C C . ALA A 1 196 ? -9.943 -3.763 -0.352 1.00 94.62 196 ALA A C 1
AT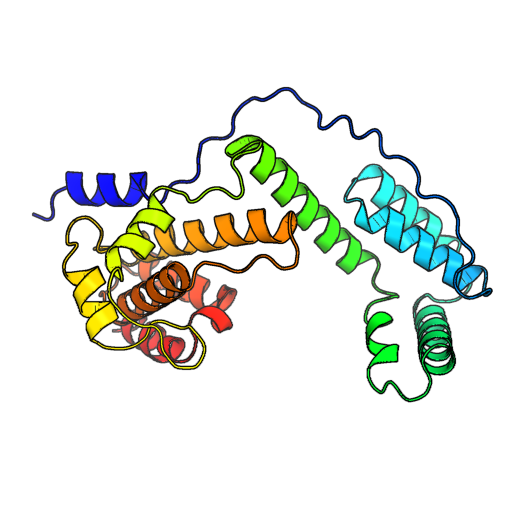OM 1550 O O . ALA A 1 196 ? -10.830 -3.746 0.509 1.00 94.62 196 ALA A O 1
ATOM 1551 N N . CYS A 1 197 ? -9.988 -4.571 -1.414 1.00 93.94 197 CYS A N 1
ATOM 1552 C CA . CYS A 1 197 ? -11.023 -5.577 -1.664 1.00 93.94 197 CYS A CA 1
ATOM 1553 C C . CYS A 1 197 ? -10.666 -6.947 -1.065 1.00 93.94 197 CYS A C 1
ATOM 1555 O O . CYS A 1 197 ? -11.548 -7.635 -0.556 1.00 93.94 197 CYS A O 1
ATOM 1557 N N . GLU A 1 198 ? -9.385 -7.310 -1.065 1.00 94.00 198 GLU A N 1
ATOM 1558 C CA . GLU A 1 198 ? -8.860 -8.573 -0.559 1.00 94.00 198 GLU A CA 1
ATOM 1559 C C . GLU A 1 198 ? -7.616 -8.321 0.299 1.00 94.00 198 GLU A C 1
ATOM 1561 O O . GLU A 1 198 ? -6.538 -8.015 -0.195 1.00 94.00 198 GLU A O 1
ATOM 1566 N N . TRP A 1 199 ? -7.764 -8.449 1.618 1.00 85.88 199 TRP A N 1
ATOM 1567 C CA . TRP A 1 199 ? -6.738 -8.042 2.589 1.00 85.88 199 TRP A CA 1
ATOM 1568 C C . TRP A 1 199 ? -5.454 -8.890 2.566 1.00 85.88 199 TRP A C 1
ATOM 1570 O O . TRP A 1 199 ? -4.461 -8.485 3.163 1.00 85.88 199 TRP A O 1
ATOM 1580 N N . MET A 1 200 ? -5.483 -10.060 1.920 1.00 88.75 200 MET A N 1
ATOM 1581 C CA . MET A 1 200 ? -4.311 -10.922 1.701 1.00 88.75 200 MET A CA 1
ATOM 1582 C C . MET A 1 200 ? -3.726 -10.776 0.294 1.00 88.75 200 MET A C 1
ATOM 1584 O O . MET A 1 200 ? -2.846 -11.549 -0.073 1.00 88.75 200 MET A O 1
ATOM 1588 N N . TYR A 1 201 ? -4.231 -9.833 -0.505 1.00 90.94 201 TYR A N 1
ATOM 1589 C CA . TYR A 1 201 ? -3.699 -9.594 -1.835 1.00 90.94 201 TYR A CA 1
ATOM 1590 C C . TYR A 1 201 ? -2.269 -9.059 -1.748 1.00 90.94 201 TYR A C 1
ATOM 1592 O O . TYR A 1 201 ? -2.018 -8.067 -1.058 1.00 90.94 201 TYR A O 1
ATOM 1600 N N . GLU A 1 202 ? -1.392 -9.696 -2.515 1.00 90.56 202 GLU A N 1
ATOM 1601 C CA . GLU A 1 202 ? -0.019 -9.291 -2.783 1.00 90.56 202 GLU A CA 1
ATOM 1602 C C . GLU A 1 202 ? 0.197 -9.248 -4.298 1.00 90.56 202 GLU A C 1
ATOM 1604 O O . GLU A 1 202 ? -0.475 -9.955 -5.057 1.00 90.56 202 GLU A O 1
ATOM 1609 N N . HIS A 1 203 ? 1.128 -8.408 -4.746 1.00 89.19 203 HIS A N 1
ATOM 1610 C CA . HIS A 1 203 ? 1.512 -8.352 -6.156 1.00 89.19 203 HIS A CA 1
ATOM 1611 C C . HIS A 1 203 ? 2.169 -9.655 -6.623 1.00 89.19 203 HIS A C 1
ATOM 1613 O O . HIS A 1 203 ? 2.746 -10.408 -5.837 1.00 89.19 203 HIS A O 1
ATOM 1619 N N . HIS A 1 204 ? 2.143 -9.886 -7.937 1.00 92.44 204 HIS A N 1
ATOM 1620 C CA . HIS A 1 204 ? 2.997 -10.897 -8.556 1.00 92.44 204 HIS A CA 1
ATOM 1621 C C . HIS A 1 204 ? 4.475 -10.561 -8.313 1.00 92.44 204 HIS A C 1
ATOM 1623 O O . HIS A 1 204 ? 4.881 -9.402 -8.403 1.00 92.44 204 HIS A O 1
ATOM 1629 N N . SER A 1 205 ? 5.300 -11.580 -8.078 1.00 94.69 205 SER A N 1
ATOM 1630 C CA . SER A 1 205 ? 6.747 -11.430 -7.870 1.00 94.69 205 SER A CA 1
ATOM 1631 C C . SER A 1 205 ? 7.453 -10.676 -9.004 1.00 94.69 205 SER A C 1
ATOM 1633 O O . SER A 1 205 ? 8.410 -9.941 -8.775 1.00 94.69 205 SER A O 1
ATOM 1635 N N . GLU A 1 206 ? 6.959 -10.819 -10.229 1.00 97.19 206 GLU A N 1
ATOM 1636 C CA . GLU A 1 206 ? 7.456 -10.171 -11.436 1.00 97.19 206 GLU A CA 1
ATOM 1637 C C . GLU A 1 206 ? 7.139 -8.673 -11.459 1.00 97.19 206 GLU A C 1
ATOM 1639 O O . GLU A 1 206 ? 7.916 -7.889 -12.005 1.00 97.19 206 GLU A O 1
ATOM 1644 N N . VAL A 1 207 ? 6.021 -8.270 -10.847 1.00 97.12 207 VAL A N 1
ATOM 1645 C CA . VAL A 1 207 ? 5.664 -6.860 -10.650 1.00 97.12 207 VAL A CA 1
ATOM 1646 C C . VAL A 1 207 ? 6.570 -6.245 -9.590 1.00 97.12 207 VAL A C 1
ATOM 1648 O O . VAL A 1 207 ? 7.130 -5.184 -9.843 1.00 97.12 207 VAL A O 1
ATOM 1651 N N . CYS A 1 208 ? 6.809 -6.930 -8.466 1.00 94.56 208 CYS A N 1
ATOM 1652 C CA . CYS A 1 208 ? 7.756 -6.453 -7.449 1.00 94.56 208 CYS A CA 1
ATOM 1653 C C . CYS A 1 208 ? 9.156 -6.234 -8.050 1.00 94.56 208 CYS A C 1
ATOM 1655 O O . CYS A 1 208 ? 9.763 -5.181 -7.881 1.00 94.56 208 CYS A O 1
ATOM 1657 N N . ALA A 1 209 ? 9.630 -7.183 -8.862 1.00 96.50 209 ALA A N 1
ATOM 1658 C CA . ALA A 1 209 ? 10.905 -7.058 -9.568 1.00 96.50 209 ALA A CA 1
ATOM 1659 C C . ALA A 1 209 ? 10.929 -5.890 -10.568 1.00 96.50 209 ALA A C 1
ATOM 1661 O O . ALA A 1 209 ? 11.967 -5.258 -10.789 1.00 96.50 209 ALA A O 1
ATOM 1662 N N . ARG A 1 210 ? 9.780 -5.576 -11.182 1.00 97.44 210 ARG A N 1
ATOM 1663 C CA . ARG A 1 210 ? 9.633 -4.393 -12.028 1.00 97.44 210 ARG A CA 1
ATOM 1664 C C . ARG A 1 210 ? 9.694 -3.105 -11.206 1.00 97.44 210 ARG A C 1
ATOM 1666 O O . ARG A 1 210 ? 10.357 -2.167 -11.639 1.00 97.44 210 ARG A O 1
ATOM 1673 N N . GLU A 1 211 ? 9.052 -3.047 -10.043 1.00 96.00 211 GLU A N 1
ATOM 1674 C CA . GLU A 1 211 ? 9.130 -1.899 -9.130 1.00 96.00 211 GLU A CA 1
ATOM 1675 C C . GLU A 1 211 ? 10.579 -1.642 -8.682 1.00 96.00 211 GLU A C 1
ATOM 1677 O O . GLU A 1 211 ? 11.052 -0.507 -8.782 1.00 96.00 211 GLU A O 1
ATOM 1682 N N . ASP A 1 212 ? 11.325 -2.688 -8.320 1.00 94.50 212 ASP A N 1
ATOM 1683 C CA . ASP A 1 212 ? 12.747 -2.588 -7.964 1.00 94.50 212 ASP A CA 1
ATOM 1684 C C . ASP A 1 212 ? 13.606 -2.086 -9.134 1.00 94.50 212 ASP A C 1
ATOM 1686 O O . ASP A 1 212 ? 14.471 -1.217 -8.966 1.00 94.50 212 ASP A O 1
ATOM 1690 N N . PHE A 1 213 ? 13.332 -2.565 -10.352 1.00 96.31 213 PHE A N 1
ATOM 1691 C CA . PHE A 1 213 ? 13.972 -2.052 -11.564 1.00 96.31 213 PHE A CA 1
ATOM 1692 C C . PHE A 1 213 ? 13.722 -0.543 -11.742 1.00 96.31 213 PHE A C 1
ATOM 1694 O O . PHE A 1 213 ? 14.657 0.205 -12.038 1.00 96.31 213 PHE A O 1
ATOM 1701 N N . LEU A 1 214 ? 12.495 -0.060 -11.508 1.00 96.81 214 LEU A N 1
ATOM 1702 C CA . LEU A 1 214 ? 12.165 1.372 -11.571 1.00 96.81 214 LEU A CA 1
ATOM 1703 C C . LEU A 1 214 ? 12.876 2.179 -10.479 1.00 96.81 214 LEU A C 1
ATOM 1705 O O . LEU A 1 214 ? 13.358 3.277 -10.756 1.00 96.81 214 LEU A O 1
ATOM 1709 N N . VAL A 1 215 ? 12.990 1.644 -9.261 1.00 95.50 215 VAL A N 1
ATOM 1710 C CA . VAL A 1 215 ? 13.772 2.255 -8.169 1.00 95.50 215 VAL A CA 1
ATOM 1711 C C . VAL A 1 215 ? 15.247 2.385 -8.574 1.00 95.50 215 VAL A C 1
ATOM 1713 O O . VAL A 1 215 ? 15.852 3.440 -8.366 1.00 95.50 215 VAL A O 1
ATOM 1716 N N . GLY A 1 216 ? 15.813 1.374 -9.239 1.00 95.38 216 GLY A N 1
ATOM 1717 C CA . GLY A 1 216 ? 17.153 1.442 -9.831 1.00 95.38 216 GLY A CA 1
ATOM 1718 C C . GLY A 1 216 ? 17.288 2.522 -10.914 1.00 95.38 216 GLY A C 1
ATOM 1719 O O . GLY A 1 216 ? 18.295 3.237 -10.972 1.00 95.38 216 GLY A O 1
ATOM 1720 N N . LEU A 1 217 ? 16.256 2.717 -11.741 1.00 96.50 217 LEU A N 1
ATOM 1721 C CA . LEU A 1 217 ? 16.219 3.810 -12.718 1.00 96.50 217 LEU A CA 1
ATOM 1722 C C . LEU A 1 217 ? 16.149 5.190 -12.052 1.00 96.50 217 LEU A C 1
ATOM 1724 O O . LEU A 1 217 ? 16.843 6.108 -12.489 1.00 96.50 217 LEU A O 1
ATOM 1728 N N . LEU A 1 218 ? 15.403 5.342 -10.951 1.00 97.06 218 LEU A N 1
ATOM 1729 C CA . LEU A 1 218 ? 15.385 6.592 -10.178 1.00 97.06 218 LEU A CA 1
ATOM 1730 C C . LEU A 1 218 ? 16.775 6.977 -9.643 1.00 97.06 218 LEU A C 1
ATOM 1732 O O . LEU A 1 218 ? 17.069 8.162 -9.472 1.00 97.06 218 LEU A O 1
ATOM 1736 N N . ALA A 1 219 ? 17.634 5.988 -9.390 1.00 95.88 219 ALA A N 1
ATOM 1737 C CA . ALA A 1 219 ? 19.003 6.186 -8.925 1.00 95.88 219 ALA A CA 1
ATOM 1738 C C . ALA A 1 219 ? 20.021 6.466 -10.044 1.00 95.88 219 ALA A C 1
ATOM 1740 O O . ALA A 1 219 ? 21.158 6.819 -9.741 1.00 95.88 219 ALA A O 1
ATOM 1741 N N . SER A 1 220 ? 19.652 6.304 -11.317 1.00 95.38 220 SER A N 1
ATOM 1742 C CA . SER A 1 220 ? 20.599 6.359 -12.443 1.00 95.38 220 SER A CA 1
ATOM 1743 C C . SER A 1 220 ? 20.223 7.355 -13.541 1.00 95.38 220 SER A C 1
ATOM 1745 O O . SER A 1 220 ? 21.109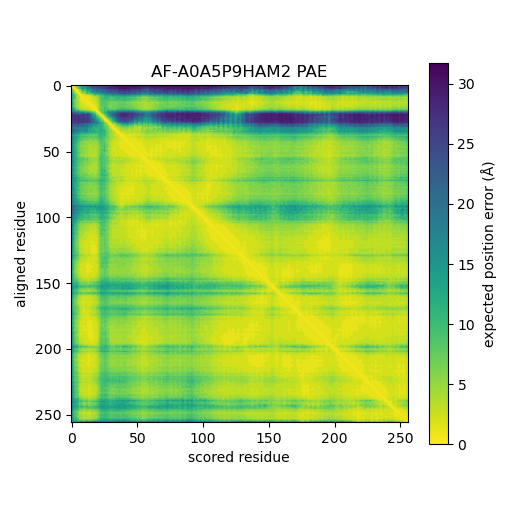 7.900 -14.201 1.00 95.38 220 SER A O 1
ATOM 1747 N N . ILE A 1 221 ? 18.933 7.633 -13.742 1.00 96.31 221 ILE A N 1
ATOM 1748 C CA . ILE A 1 221 ? 18.474 8.627 -14.714 1.00 96.31 221 ILE A CA 1
ATOM 1749 C C . ILE A 1 221 ? 18.722 10.028 -14.154 1.00 96.31 221 ILE A C 1
ATOM 1751 O O . ILE A 1 221 ? 18.185 10.399 -13.111 1.00 96.31 221 ILE A O 1
ATOM 1755 N N . THR A 1 222 ? 19.491 10.843 -14.874 1.00 95.94 222 THR A N 1
ATOM 1756 C CA . THR A 1 222 ? 19.716 12.243 -14.497 1.00 95.94 222 THR A CA 1
ATOM 1757 C C . THR A 1 222 ? 18.402 13.034 -14.551 1.00 95.94 222 THR A C 1
ATOM 1759 O O . THR A 1 222 ? 17.718 12.987 -15.579 1.00 95.94 222 THR A O 1
ATOM 1762 N N . PRO A 1 223 ? 18.050 13.804 -13.503 1.00 95.94 223 PRO A N 1
ATOM 1763 C CA . PRO A 1 223 ? 16.871 14.661 -13.542 1.00 95.94 223 PRO A CA 1
ATOM 1764 C C . PRO A 1 223 ? 16.950 15.679 -14.681 1.00 95.94 223 PRO A C 1
ATOM 1766 O O . PRO A 1 223 ? 17.964 16.362 -14.844 1.00 95.94 223 PRO A O 1
ATOM 1769 N N . LYS A 1 224 ? 15.862 15.842 -15.439 1.00 94.19 224 LYS A N 1
ATOM 1770 C CA . LYS A 1 224 ? 15.809 16.822 -16.537 1.00 94.19 224 LYS A CA 1
ATOM 1771 C C . LYS A 1 224 ? 15.839 18.266 -16.029 1.00 94.19 224 LYS A C 1
ATOM 1773 O O . LYS A 1 224 ? 16.348 19.162 -16.698 1.00 94.19 224 LYS A O 1
ATOM 1778 N N . ASP A 1 225 ? 15.257 18.490 -14.853 1.00 94.88 225 ASP A N 1
ATOM 1779 C CA . ASP A 1 225 ? 15.136 19.783 -14.200 1.00 94.88 225 ASP A CA 1
ATOM 1780 C C . ASP A 1 225 ? 14.933 19.622 -12.681 1.00 94.88 225 ASP A C 1
ATOM 1782 O O . ASP A 1 225 ? 14.748 18.527 -12.144 1.00 94.88 225 ASP A O 1
ATOM 1786 N N . ARG A 1 226 ? 14.964 20.751 -11.964 1.00 95.56 226 ARG A N 1
ATOM 1787 C CA . ARG A 1 226 ? 14.771 20.776 -10.505 1.00 95.56 226 ARG A CA 1
ATOM 1788 C C . ARG A 1 226 ? 13.359 20.385 -10.068 1.00 95.56 226 ARG A C 1
ATOM 1790 O O . ARG A 1 226 ? 13.189 19.994 -8.916 1.00 95.56 226 ARG A O 1
ATOM 1797 N N . ALA A 1 227 ? 12.350 20.556 -10.922 1.00 95.94 227 ALA A N 1
ATOM 1798 C CA . ALA A 1 227 ? 10.975 20.219 -10.574 1.00 95.94 227 ALA A CA 1
ATOM 1799 C C . ALA A 1 227 ? 10.795 18.697 -10.555 1.00 95.94 227 ALA A C 1
ATOM 1801 O O . ALA A 1 227 ? 10.269 18.167 -9.581 1.00 95.94 227 ALA A O 1
ATOM 1802 N N . GLU A 1 228 ? 11.325 18.005 -11.562 1.00 95.44 228 GLU A N 1
ATOM 1803 C CA . GLU A 1 228 ? 11.362 16.546 -11.624 1.00 95.44 228 GLU A CA 1
ATOM 1804 C C . GLU A 1 228 ? 12.182 15.959 -10.470 1.00 95.44 228 GLU A C 1
ATOM 1806 O O . GLU A 1 228 ? 11.708 15.058 -9.780 1.00 95.44 228 GLU A O 1
ATOM 1811 N N . ALA A 1 229 ? 13.357 16.529 -10.171 1.00 96.88 229 ALA A N 1
ATOM 1812 C CA . ALA A 1 229 ? 14.147 16.094 -9.020 1.00 96.88 229 ALA A CA 1
ATOM 1813 C C . ALA A 1 229 ? 13.376 16.241 -7.696 1.00 96.88 229 ALA A C 1
ATOM 1815 O O . ALA A 1 229 ? 13.386 15.349 -6.849 1.00 96.88 229 ALA A O 1
ATOM 1816 N N . ARG A 1 230 ? 12.661 17.361 -7.520 1.00 96.94 230 ARG A N 1
ATOM 1817 C CA . ARG A 1 230 ? 11.829 17.597 -6.335 1.00 96.94 230 ARG A CA 1
ATOM 1818 C C . ARG A 1 230 ? 10.670 16.608 -6.241 1.00 96.94 230 ARG A C 1
ATOM 1820 O O . ARG A 1 230 ? 10.328 16.207 -5.132 1.00 96.94 230 ARG A O 1
ATOM 1827 N N . GLU A 1 231 ? 10.060 16.237 -7.363 1.00 96.94 231 GLU A N 1
ATOM 1828 C CA . GLU A 1 231 ? 8.964 15.270 -7.374 1.00 96.94 231 GLU A CA 1
ATOM 1829 C C . GLU A 1 231 ? 9.436 13.887 -6.912 1.00 96.94 231 GLU A C 1
ATOM 1831 O O . GLU A 1 231 ? 8.805 13.292 -6.038 1.00 96.94 231 GLU A O 1
ATOM 1836 N N . VAL A 1 232 ? 10.583 13.416 -7.413 1.00 97.00 232 VAL A N 1
ATOM 1837 C CA . VAL A 1 232 ? 11.185 12.153 -6.955 1.00 97.00 232 VAL A CA 1
ATOM 1838 C C . VAL A 1 232 ? 11.575 12.238 -5.486 1.00 97.00 232 VAL A C 1
ATOM 1840 O O . VAL A 1 232 ? 11.301 11.315 -4.724 1.00 97.00 232 VAL A O 1
ATOM 1843 N N . TYR A 1 233 ? 12.160 13.357 -5.054 1.00 96.44 233 TYR A N 1
ATOM 1844 C CA . TYR A 1 233 ? 12.499 13.551 -3.648 1.00 96.44 233 TYR A CA 1
ATOM 1845 C C . TYR A 1 233 ? 11.262 13.442 -2.746 1.00 96.44 233 TYR A C 1
ATOM 1847 O O . TYR A 1 233 ? 11.302 12.756 -1.728 1.00 96.44 233 TYR A O 1
ATOM 1855 N N . GLN A 1 234 ? 10.148 14.070 -3.135 1.00 96.19 234 GLN A N 1
ATOM 1856 C CA . GLN A 1 234 ? 8.889 13.965 -2.399 1.00 96.19 234 GLN A CA 1
ATOM 1857 C C . GLN A 1 234 ? 8.366 12.524 -2.386 1.00 96.19 234 GLN A C 1
ATOM 1859 O O . GLN A 1 234 ? 7.989 12.028 -1.329 1.00 96.19 234 GLN A O 1
ATOM 1864 N N . TYR A 1 235 ? 8.414 11.826 -3.524 1.00 95.44 235 TYR A N 1
ATOM 1865 C CA . TYR A 1 235 ? 8.036 10.416 -3.592 1.00 95.44 235 TYR A CA 1
ATOM 1866 C C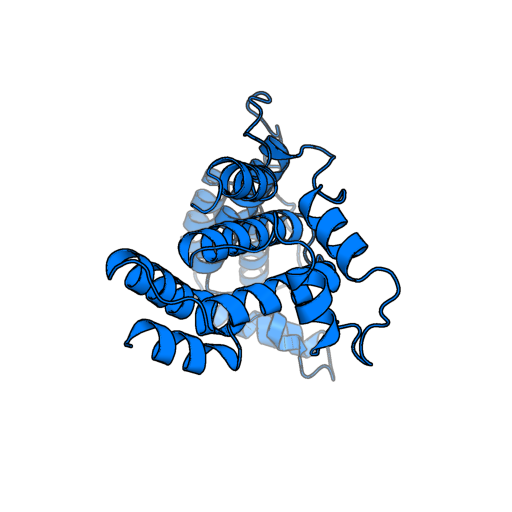 . TYR A 1 235 ? 8.851 9.550 -2.619 1.00 95.44 235 TYR A C 1
ATOM 1868 O O . TYR A 1 235 ? 8.269 8.738 -1.905 1.00 95.44 235 TYR A O 1
ATOM 1876 N N . VAL A 1 236 ? 10.168 9.764 -2.528 1.00 94.25 236 VAL A N 1
ATOM 1877 C CA . VAL A 1 236 ? 11.062 9.055 -1.593 1.00 94.25 236 VAL A CA 1
ATOM 1878 C C . VAL A 1 236 ? 10.747 9.376 -0.126 1.00 94.25 236 VAL A C 1
ATOM 1880 O O . VAL A 1 236 ? 10.926 8.519 0.739 1.00 94.25 236 VAL A O 1
ATOM 1883 N N . LEU A 1 237 ? 10.299 10.596 0.188 1.00 93.56 237 LEU A N 1
ATOM 1884 C CA . LEU A 1 237 ? 9.851 10.933 1.543 1.00 93.56 237 LEU A CA 1
ATOM 1885 C C . LEU A 1 237 ? 8.562 10.197 1.910 1.00 93.56 237 LEU A C 1
ATOM 1887 O O . LEU A 1 237 ? 8.452 9.696 3.028 1.00 93.56 237 LEU A O 1
ATOM 1891 N N . ASP A 1 238 ? 7.623 10.119 0.970 1.00 92.12 238 ASP A N 1
ATOM 1892 C CA . ASP A 1 238 ? 6.305 9.527 1.197 1.00 92.12 238 ASP A CA 1
ATOM 1893 C C . ASP A 1 238 ? 6.336 7.987 1.141 1.00 92.12 238 ASP A C 1
ATOM 1895 O O . ASP A 1 238 ? 5.529 7.332 1.796 1.00 92.12 238 ASP A O 1
ATOM 1899 N N . ASN A 1 239 ? 7.283 7.405 0.392 1.00 89.56 239 ASN A N 1
ATOM 1900 C CA . ASN A 1 239 ? 7.375 5.969 0.095 1.00 89.56 239 ASN A CA 1
ATOM 1901 C C . ASN A 1 239 ? 8.772 5.398 0.390 1.00 89.56 239 ASN A C 1
ATOM 1903 O O . ASN A 1 239 ? 9.264 4.523 -0.323 1.00 89.56 239 ASN A O 1
ATOM 1907 N N . GLY A 1 240 ? 9.434 5.908 1.432 1.00 85.19 240 GLY A N 1
ATOM 1908 C CA . GLY A 1 240 ? 10.814 5.541 1.764 1.00 85.19 240 GLY A CA 1
ATOM 1909 C C . GLY A 1 240 ? 11.033 4.036 1.934 1.00 85.19 240 GLY A C 1
ATOM 1910 O O . GLY A 1 240 ? 12.055 3.532 1.478 1.00 85.19 240 GLY A O 1
ATOM 1911 N N . ASP A 1 241 ? 10.059 3.327 2.509 1.00 84.25 241 ASP A N 1
ATOM 1912 C CA . ASP A 1 241 ? 10.127 1.875 2.717 1.00 84.25 241 ASP A CA 1
ATOM 1913 C C . ASP A 1 241 ? 10.163 1.101 1.388 1.00 84.25 241 ASP A C 1
ATOM 1915 O O . ASP A 1 241 ? 10.892 0.123 1.271 1.00 84.25 241 ASP A O 1
ATOM 1919 N N . LYS A 1 242 ? 9.461 1.586 0.352 1.00 83.75 242 LYS A N 1
ATOM 1920 C CA . LYS A 1 242 ? 9.457 0.982 -0.995 1.00 83.75 242 LYS A CA 1
ATOM 1921 C C . LYS A 1 242 ? 10.746 1.221 -1.771 1.00 83.75 242 LYS A C 1
ATOM 1923 O O . LYS A 1 242 ? 11.042 0.502 -2.711 1.00 83.75 242 LYS A O 1
ATOM 1928 N N . CYS A 1 243 ? 11.507 2.251 -1.408 1.00 85.19 243 CYS A N 1
ATOM 1929 C CA . CYS A 1 243 ? 12.789 2.537 -2.050 1.00 85.19 243 CYS A CA 1
ATOM 1930 C C . CYS A 1 243 ? 13.929 1.676 -1.482 1.00 85.19 243 CYS A C 1
ATOM 1932 O O . CYS A 1 243 ? 15.021 1.677 -2.056 1.00 85.19 243 CYS A O 1
ATOM 1934 N N . GLY A 1 244 ? 13.699 1.008 -0.342 1.00 84.75 244 GLY A N 1
ATOM 1935 C CA . GLY A 1 244 ? 14.663 0.142 0.332 1.00 84.75 244 GLY A CA 1
ATOM 1936 C C . GLY A 1 244 ? 16.063 0.754 0.438 1.00 84.75 244 GLY A C 1
ATOM 1937 O O . GLY A 1 244 ? 16.239 1.953 0.692 1.00 84.75 244 GLY A O 1
ATOM 1938 N N . ASP A 1 245 ? 17.071 -0.073 0.173 1.00 83.38 245 ASP A N 1
ATOM 1939 C CA . ASP A 1 245 ? 18.482 0.329 0.179 1.00 83.38 245 ASP A CA 1
ATOM 1940 C C . ASP A 1 245 ? 18.840 1.287 -0.977 1.00 83.38 245 ASP A C 1
ATOM 1942 O O . ASP A 1 245 ? 19.802 2.058 -0.885 1.00 83.38 245 ASP A O 1
ATOM 1946 N N . GLY A 1 246 ? 18.025 1.321 -2.039 1.00 85.88 246 GLY A N 1
ATOM 1947 C CA . GLY A 1 246 ? 18.183 2.224 -3.184 1.00 85.88 246 GLY A CA 1
ATOM 1948 C C . GLY A 1 246 ? 17.952 3.699 -2.845 1.00 85.88 246 GLY A C 1
ATOM 1949 O O . GLY A 1 246 ? 18.441 4.585 -3.551 1.00 85.88 246 GLY A O 1
ATOM 1950 N N . ARG A 1 247 ? 17.281 3.996 -1.723 1.00 91.44 247 ARG A N 1
ATOM 1951 C CA . ARG A 1 247 ? 16.941 5.360 -1.287 1.00 91.44 247 ARG A CA 1
ATOM 1952 C C . ARG A 1 247 ? 18.130 6.320 -1.289 1.00 91.44 247 ARG A C 1
ATOM 1954 O O . ARG A 1 247 ? 18.008 7.454 -1.751 1.00 91.44 247 ARG A O 1
ATOM 1961 N N . SER A 1 248 ? 19.272 5.886 -0.759 1.00 92.31 248 SER A N 1
ATOM 1962 C CA . SER A 1 248 ? 20.466 6.735 -0.682 1.00 92.31 248 SER A CA 1
ATOM 1963 C C . SER A 1 248 ? 20.996 7.071 -2.074 1.00 92.31 248 SER A C 1
ATOM 1965 O O . SER A 1 248 ? 21.313 8.227 -2.342 1.00 92.31 248 SER A O 1
ATOM 1967 N N . ALA A 1 249 ? 21.051 6.080 -2.967 1.00 94.81 249 ALA A N 1
ATOM 1968 C CA . ALA A 1 249 ? 21.517 6.262 -4.338 1.00 94.81 249 ALA A CA 1
ATOM 1969 C C . ALA A 1 249 ? 20.605 7.216 -5.123 1.00 94.81 249 ALA A C 1
ATOM 1971 O O . ALA A 1 249 ? 21.106 8.099 -5.815 1.00 94.81 249 ALA A O 1
ATOM 1972 N N . ILE A 1 250 ? 19.283 7.119 -4.928 1.00 96.38 250 ILE A N 1
ATOM 1973 C CA . ILE A 1 250 ? 18.326 8.080 -5.489 1.00 96.38 250 ILE A CA 1
ATOM 1974 C C . ILE A 1 250 ? 18.659 9.492 -5.009 1.00 96.38 250 ILE A C 1
ATOM 1976 O O . ILE A 1 250 ? 18.853 10.380 -5.830 1.00 96.38 250 ILE A O 1
ATOM 1980 N N . ILE A 1 251 ? 18.787 9.714 -3.697 1.00 95.06 251 ILE A N 1
ATOM 1981 C CA . ILE A 1 251 ? 19.071 11.053 -3.154 1.00 95.06 251 ILE A CA 1
ATOM 1982 C C . ILE A 1 251 ? 20.369 11.634 -3.732 1.00 95.06 251 ILE A C 1
ATOM 1984 O O . ILE A 1 251 ? 20.383 12.810 -4.094 1.00 95.06 251 ILE A O 1
ATOM 198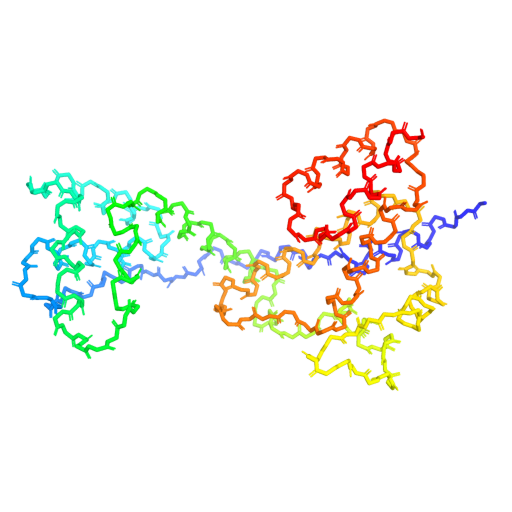8 N N . TRP A 1 252 ? 21.428 10.826 -3.860 1.00 95.38 252 TRP A N 1
ATOM 1989 C CA . TRP A 1 252 ? 22.685 11.254 -4.484 1.00 95.38 252 TRP A CA 1
ATOM 1990 C C . TRP A 1 252 ? 22.502 11.645 -5.952 1.00 95.38 252 TRP A C 1
ATOM 1992 O O . TRP A 1 252 ? 22.976 12.702 -6.360 1.00 95.38 252 TRP A O 1
ATOM 2002 N N . ASN A 1 253 ? 21.756 10.856 -6.725 1.00 96.12 253 ASN A N 1
ATOM 2003 C CA . ASN A 1 253 ? 21.446 11.177 -8.117 1.00 96.12 253 ASN A CA 1
ATOM 2004 C C . ASN A 1 253 ? 20.663 12.498 -8.259 1.00 96.12 253 ASN A C 1
ATOM 2006 O O . ASN A 1 253 ? 20.905 13.277 -9.179 1.00 96.12 253 ASN A O 1
ATOM 2010 N N . LEU A 1 254 ? 19.751 12.800 -7.326 1.00 95.12 254 LEU A N 1
ATOM 2011 C CA . LEU A 1 254 ? 18.930 14.016 -7.384 1.00 95.12 254 LEU A CA 1
ATOM 2012 C C . LEU A 1 254 ? 19.707 15.315 -7.128 1.00 95.12 254 LEU A C 1
ATOM 2014 O O . LEU A 1 254 ? 19.230 16.385 -7.518 1.00 95.12 254 LEU A O 1
ATOM 2018 N N . ILE A 1 255 ? 20.857 15.249 -6.451 1.00 90.69 255 ILE A N 1
ATOM 2019 C CA . ILE A 1 255 ? 21.652 16.438 -6.107 1.00 90.69 255 ILE A CA 1
ATOM 2020 C C . ILE A 1 255 ? 22.796 16.730 -7.086 1.00 90.69 255 ILE A C 1
ATOM 2022 O O . ILE A 1 255 ? 23.259 17.874 -7.098 1.00 90.69 255 ILE A O 1
ATOM 2026 N N . GLY A 1 256 ? 23.160 15.764 -7.939 1.00 78.00 256 GLY A N 1
ATOM 2027 C CA . GLY A 1 256 ? 24.218 15.893 -8.949 1.00 78.00 256 GLY A CA 1
ATOM 2028 C C . GLY A 1 256 ? 25.611 15.609 -8.408 1.00 78.00 256 GLY A C 1
ATOM 2029 O O . GLY A 1 256 ? 26.091 16.400 -7.564 1.00 78.00 256 GLY A O 1
#

Sequence (256 aa):
MTDVTESAAHREMFTLPPLRESAESLPSAYEKPAEEVVTGDKEVDAVLWLHKVIQSGEPAAIERAKEAAKFIKTPLKDLEKRYTQYLNRANPGNPFASFASIGFADLDSMAEKAIKRRNLQIEAASRFGDDLMHETPAENFCIEALAGLEPGWIGLFEGEEVTERFSARRSMVPSSLSECLHELRYWDKLYAMRHACEWMYEHHSEVCAREDFLVGLLASITPKDRAEAREVYQYVLDNGDKCGDGRSAIIWNLIG

Radius of gyration: 23.22 Å; Cα contacts (8 Å, |Δi|>4): 242; chains: 1; bounding box: 53×40×62 Å

pLDDT: mean 90.73, std 11.1, range [38.34, 98.12]

Foldseek 3Di:
DPDPVLLVVLLVQLDFFDFAPPDPDPPPPPDQDDQDDDQVPPLLSLLVSLLVQLLQLDVVSLVVSVVVNVPRPDQQVVSLVVVLVSQCVVDPPDPCSSVVSVCSNVSPVSNVVSNLLVVLQVRLCRRQNVNLPPDGSNLVVLCVLCVPPAAPPVQANDDDSLLVSQVVVVSNDDQALVSLVSNLVSVVSSQSSVCSVPVPDDGHNSVLSVNQSSLVCLLPRAHPDLVSLVVVVVVCVVPVVSSPPSSVSNPVSSVD

Solvent-accessible surface area (backbone atoms only — not comparable to full-atom values): 14547 Å² total; per-residue (Å²): 130,83,55,75,64,38,63,48,52,38,53,60,53,47,49,77,63,67,76,48,93,68,66,91,64,84,81,68,72,84,70,78,75,78,88,62,85,78,76,80,44,70,68,52,27,48,50,56,47,37,49,58,46,24,60,66,27,46,68,72,51,31,52,52,37,59,58,54,55,71,72,52,85,67,58,49,68,59,40,27,52,52,48,27,52,48,33,41,66,78,34,72,93,46,93,63,39,44,61,81,33,68,62,64,54,42,61,64,65,48,36,54,52,18,36,52,34,42,52,29,37,52,50,36,44,36,39,41,48,91,50,60,85,54,84,46,74,55,50,51,52,29,49,64,49,50,62,91,63,80,55,46,100,87,56,44,52,74,62,67,67,56,51,50,42,50,60,71,41,59,63,68,47,67,90,44,57,68,48,37,52,47,42,52,53,38,54,54,49,53,48,50,24,47,32,48,72,35,85,84,58,72,80,56,44,42,48,55,38,49,52,52,50,39,47,53,42,47,33,68,52,73,58,92,44,72,66,55,28,50,52,53,52,51,48,45,70,79,40,42,78,82,36,52,86,49,44,61,47,25,56,52,41,60,70,110

Nearest PDB structures (foldseek):
  8ah2-assembly1_A-2  TM=1.955E-01  e=2.675E+00  Homo sapiens
  7t1s-assembly2_B  TM=1.927E-01  e=4.230E+00  Methylococcus capsulatus str. Texas = ATCC 19069
  7ewm-assembly1_B  TM=1.804E-01  e=7.675E+00  Saccharomyces cerevisiae S288C

Secondary structure (DSSP, 8-state):
---HHHHHHHHHHT-PPPPP---S------PPPPP--SSS-HHHHHHHHHHHHHHT--HHHHHHHHHHHTT--S-HHHHHHHHHHHHHHHSTT-TTGGGGGTTTT-HHHHHHHHHHHHHHHHHHHHHHGGGGGSPPHHHHHHHHHHTTPPP-TTS---SHHHHHHHHT-GGGS-SSHHHHHHHHHHHHHHHHHHHHH-TT----HHHHHHHHHHHHHHTTSPPSSHHHHHHHHHHHHHSGGGGTTHHHHHHHHHH-